Protein 8ODS (pdb70)

Foldseek 3Di:
DEFEAEAAPLCVLVVVVLQVVVCVVPVYGYYYYHFAHVVQVVCQLVVVGQKGKAQQDDAPVVCVVSQKFKAFQFKFFKFKFAFEPPFAAAQQEDELQRVLCLQQCVQFACVPVVRCVRHPPDDGDRDTEAEEEAPDQHRSQQLSLQLSVVVHVVSCVPWNGGSDTDGNDHYHFGHLVGSLVVRNVDHNYIYMHTVLSCVVVSTHTYWYQAPQRETAHGFLFQLVVLVVPDPQVPGDSSNDARASRDDHRHRRSMTTMMMMHRLDDPDPVNNVVVVVSSLCCQPPVQVSCNVSRIHRDDDVSSVVVVVSNVVRD

Sequence (313 aa):
AEISGAGASFIYPLVSKWSADYNAATGNKVNYQSIGSGGGIAQIKAGTVDFGSTDKPLDSAELQQAGLGQFPSAIGGVVPVVNLEGIAPGKLRLTGALLGDIFLGKVTMWNDAAIVAANPGVTLPATKINLVHRSDGSGTTFNFSNYLSKVSPEWKSKVGEGTSVQWPGGVGGKGNEGVASYVQQIKGSSIGYVELAYALQNKMPYTSLQNAAGQWIEPNAESFAAAAASADWANARDFNLVITNAPGEKAWPITATNFMLMHKQPKDAARSKATLDFFKWALENGQAQASELHYVPLPPELVKKQIEAYWGSEF

Structure (mmCIF, N/CA/C/O backbone):
data_8ODS
#
_entry.id   8ODS
#
_cell.length_a   43.37
_cell.length_b   73.137
_cell.length_c   99.165
_cell.angle_alpha   90
_cell.angle_beta   90
_cell.angle_gamma   90
#
_symmetry.space_group_name_H-M   'P 21 21 21'
#
loop_
_entity.id
_entity.type
_entity.pdbx_description
1 polymer 'Phosphate-binding protein PstS'
2 non-polymer 'PHOSPHATE ION'
3 water water
#
loop_
_atom_site.group_PDB
_atom_site.id
_atom_site.type_symbol
_atom_site.label_atom_id
_atom_site.label_alt_id
_atom_site.label_comp_id
_atom_site.label_asym_id
_atom_site.label_entity_id
_atom_site.label_seq_id
_atom_site.pdbx_PDB_ins_code
_atom_site.Cartn_x
_atom_site.Cartn_y
_atom_site.Cartn_z
_atom_site.occupancy
_atom_site.B_iso_or_equiv
_atom_site.auth_seq_id
_atom_site.auth_comp_id
_atom_site.auth_asym_id
_atom_site.auth_atom_id
_atom_site.pdbx_PDB_model_num
ATOM 1 N N . ALA A 1 31 ? 2.606 12.094 -50.161 1 31.08 31 ALA A N 1
ATOM 2 C CA . ALA A 1 31 ? 1.529 12.384 -49.2 1 31.67 31 ALA A CA 1
ATOM 3 C C . ALA A 1 31 ? 2.103 12.499 -47.766 1 31.13 31 ALA A C 1
ATOM 4 O O . ALA A 1 31 ? 2.914 11.651 -47.37 1 31.71 31 ALA A O 1
ATOM 6 N N . GLU A 1 32 ? 1.742 13.575 -47.017 1 29.63 32 GLU A N 1
ATOM 7 C CA . GLU A 1 32 ? 2.375 13.904 -45.723 1 28.7 32 GLU A CA 1
ATOM 8 C C . GLU A 1 32 ? 1.457 14.027 -44.5 1 26.22 32 GLU A C 1
ATOM 9 O O . GLU A 1 32 ? 0.496 14.787 -44.52 1 26.26 32 GLU A O 1
ATOM 15 N N . ILE A 1 33 ? 1.777 13.307 -43.427 1 23.72 33 ILE A N 1
ATOM 16 C CA . ILE A 1 33 ? 1.016 13.382 -42.187 1 22.4 33 ILE A CA 1
ATOM 17 C C . ILE A 1 33 ? 1.864 14.01 -41.091 1 19.87 33 ILE A C 1
ATOM 18 O O . ILE A 1 33 ? 3.093 14.011 -41.167 1 18.86 33 ILE A O 1
ATOM 23 N N . SER A 1 34 ? 1.21 14.589 -40.104 1 19.01 34 SER A N 1
ATOM 24 C CA . SER A 1 34 ? 1.887 15.334 -39.062 1 18.97 34 SER A CA 1
ATOM 25 C C . SER A 1 34 ? 1.433 14.851 -37.713 1 17.51 34 SER A C 1
ATOM 26 O O . SER A 1 34 ? 0.234 14.7 -37.484 1 17.18 34 SER A O 1
ATOM 29 N N . GLY A 1 35 ? 2.383 14.633 -36.817 1 15.61 35 GLY A N 1
ATOM 30 C CA . GLY A 1 35 ? 2.061 14.199 -35.475 1 15.14 35 GLY A CA 1
ATOM 31 C C . GLY A 1 35 ? 2.939 14.847 -34.437 1 13.61 35 GLY A C 1
ATOM 32 O O . GLY A 1 35 ? 4.036 15.294 -34.752 1 12.91 35 GLY A O 1
ATOM 33 N N . ALA A 1 36 ? 2.503 14.835 -33.183 1 12.84 36 ALA A N 1
ATOM 34 C CA . ALA A 1 36 ? 3.295 15.444 -32.106 1 13.05 36 ALA A CA 1
ATOM 35 C C . ALA A 1 36 ? 2.977 14.845 -30.771 1 12.75 36 ALA A C 1
ATOM 36 O O . ALA A 1 36 ? 1.846 14.401 -30.55 1 13.12 36 ALA A O 1
ATOM 38 N N . GLY A 1 37 ? 3.956 14.847 -29.88 1 11.8 37 GLY A N 1
ATOM 39 C CA . GLY A 1 37 ? 3.713 14.395 -28.524 1 12.35 37 GLY A CA 1
ATOM 40 C C . GLY A 1 37 ? 4.871 13.729 -27.84 1 12.65 37 GLY A C 1
ATOM 41 O O . GLY A 1 37 ? 6.016 14.171 -27.945 1 13.12 37 GLY A O 1
ATOM 42 N N . ALA A 1 38 ? 4.552 12.67 -27.101 1 12.04 38 ALA A N 1
ATOM 43 C CA . ALA A 1 38 ? 5.443 11.862 -26.295 1 11.79 38 ALA A CA 1
ATOM 44 C C . ALA A 1 38 ? 6.834 11.685 -26.85 1 12.54 38 ALA A C 1
ATOM 45 O O . ALA A 1 38 ? 6.991 11.187 -27.971 1 12.96 38 ALA A O 1
ATOM 47 N N . SER A 1 39 ? 7.837 12.063 -26.073 1 12.2 39 SER A N 1
ATOM 48 C CA . SER A 1 39 ? 9.22 11.735 -26.443 1 12.21 39 SER A CA 1
ATOM 49 C C . SER A 1 39 ? 9.482 10.229 -26.14 1 13.16 39 SER A C 1
ATOM 50 O O . SER A 1 39 ? 10.385 9.642 -26.739 1 13.92 39 SER A O 1
ATOM 53 N N . PHE A 1 40 ? 8.664 9.572 -25.285 1 11.89 40 PHE A N 1
ATOM 54 C CA . PHE A 1 40 ? 8.829 8.155 -24.932 1 12.23 40 PHE A CA 1
ATOM 55 C C . PHE A 1 40 ? 8.896 7.272 -26.175 1 12.63 40 PHE A C 1
ATOM 56 O O . PHE A 1 40 ? 9.706 6.345 -26.229 1 12.34 40 PHE A O 1
ATOM 64 N N . ILE A 1 41 ? 8.066 7.582 -27.178 1 12.09 41 ILE A N 1
ATOM 65 C CA . ILE A 1 41 ? 7.955 6.803 -28.413 1 12.65 41 ILE A CA 1
ATOM 66 C C . ILE A 1 41 ? 8.742 7.367 -29.59 1 13.86 41 ILE A C 1
ATOM 67 O O . ILE A 1 41 ? 8.745 6.744 -30.654 1 14.54 41 ILE A O 1
ATOM 72 N N . TYR A 1 42 ? 9.323 8.574 -29.457 1 14.27 42 TYR A N 1
ATOM 73 C CA . TYR A 1 42 ? 10.016 9.246 -30.548 1 15.54 42 TYR A CA 1
ATOM 74 C C . TYR A 1 42 ? 11.07 8.386 -31.231 1 14.61 42 TYR A C 1
ATOM 75 O O . TYR A 1 42 ? 11.07 8.339 -32.467 1 13.38 42 TYR A O 1
ATOM 84 N N . PRO A 1 43 ? 11.934 7.631 -30.505 1 14.62 43 PRO A N 1
ATOM 85 C CA . PRO A 1 43 ? 12.897 6.76 -31.203 1 14.4 43 PRO A CA 1
ATOM 86 C C . PRO A 1 43 ? 12.185 5.779 -32.136 1 14.09 43 PRO A C 1
ATOM 87 O O . PRO A 1 43 ? 12.612 5.604 -33.261 1 13.52 43 PRO A O 1
ATOM 91 N N . LEU A 1 44 ? 11.049 5.205 -31.696 1 13.86 44 LEU A N 1
ATOM 92 C CA . LEU A 1 44 ? 10.295 4.284 -32.537 1 13.13 44 LEU A CA 1
ATOM 93 C C . LEU A 1 44 ? 9.588 4.966 -33.68 1 14.12 44 LEU A C 1
ATOM 94 O O . LEU A 1 44 ? 9.74 4.532 -34.816 1 13.33 44 LEU A O 1
ATOM 99 N N . VAL A 1 45 ? 8.87 6.081 -33.411 1 15.27 45 VAL A N 1
ATOM 100 C CA . VAL A 1 45 ? 8.169 6.809 -34.469 1 15.58 45 VAL A CA 1
ATOM 101 C C . VAL A 1 45 ? 9.109 7.268 -35.553 1 16.72 45 VAL A C 1
ATOM 102 O O . VAL A 1 45 ? 8.773 7.167 -36.728 1 17.46 45 VAL A O 1
ATOM 106 N N . SER A 1 46 ? 10.305 7.697 -35.174 1 16.33 46 SER A N 1
ATOM 107 C CA . SER A 1 46 ? 11.322 8.158 -36.108 1 16.46 46 SER A CA 1
ATOM 108 C C . SER A 1 46 ? 11.732 7.011 -37.035 1 16.05 46 SER A C 1
ATOM 109 O O . SER A 1 46 ? 11.724 7.179 -38.253 1 17.22 46 SER A O 1
ATOM 112 N N . LYS A 1 47 ? 12.036 5.84 -36.469 1 14.03 47 LYS A N 1
ATOM 113 C CA . LYS A 1 47 ? 12.435 4.669 -37.248 1 13.84 47 LYS A CA 1
ATOM 114 C C . LYS A 1 47 ? 11.288 4.202 -38.159 1 13.48 47 LYS A C 1
ATOM 115 O O . LYS A 1 47 ? 11.494 4 -39.357 1 13.65 47 LYS A O 1
ATOM 121 N N . TRP A 1 48 ? 10.059 4.095 -37.615 1 12.74 48 TRP A N 1
ATOM 122 C CA . TRP A 1 48 ? 8.893 3.743 -38.445 1 13.14 48 TRP A CA 1
ATOM 123 C C . TRP A 1 48 ? 8.687 4.735 -39.569 1 14.2 48 TRP A C 1
ATOM 124 O O . TRP A 1 48 ? 8.374 4.321 -40.666 1 14.17 48 TRP A O 1
ATOM 135 N N . SER A 1 49 ? 8.872 6.052 -39.317 1 15.1 49 SER A N 1
ATOM 136 C CA . SER A 1 49 ? 8.653 7.051 -40.361 1 16.01 49 SER A CA 1
ATOM 137 C C . SER A 1 49 ? 9.614 6.842 -41.512 1 16.48 49 SER A C 1
ATOM 138 O O . SER A 1 49 ? 9.213 6.949 -42.668 1 16.47 49 SER A O 1
ATOM 141 N N . ALA A 1 50 ? 10.881 6.523 -41.199 1 16.76 50 ALA A N 1
ATOM 142 C CA . ALA A 1 50 ? 11.878 6.287 -42.235 1 16.77 50 ALA A CA 1
ATOM 143 C C . ALA A 1 50 ? 11.564 4.994 -42.987 1 16.47 50 ALA A C 1
ATOM 144 O O . ALA A 1 50 ? 11.573 4.994 -44.218 1 16.36 50 ALA A O 1
ATOM 146 N N . ASP A 1 51 ? 11.23 3.919 -42.271 1 16.04 51 ASP A N 1
ATOM 147 C CA . ASP A 1 51 ? 10.931 2.644 -42.931 1 16.12 51 ASP A CA 1
ATOM 148 C C . ASP A 1 51 ? 9.601 2.662 -43.707 1 16.22 51 ASP A C 1
ATOM 149 O O . ASP A 1 51 ? 9.503 2.089 -44.804 1 16.57 51 ASP A O 1
ATOM 154 N N . TYR A 1 52 ? 8.616 3.39 -43.199 1 15.35 52 TYR A N 1
ATOM 155 C CA . TYR A 1 52 ? 7.305 3.53 -43.863 1 14.94 52 TYR A CA 1
ATOM 156 C C . TYR A 1 52 ? 7.484 4.325 -45.171 1 15.66 52 TYR A C 1
ATOM 157 O O . TYR A 1 52 ? 6.936 3.947 -46.217 1 15.14 52 TYR A O 1
ATOM 166 N N . ASN A 1 53 ? 8.328 5.367 -45.139 1 16.53 53 ASN A N 1
ATOM 167 C CA . ASN A 1 53 ? 8.636 6.138 -46.323 1 18.3 53 ASN A CA 1
ATOM 168 C C . ASN A 1 53 ? 9.327 5.25 -47.365 1 19.21 53 ASN A C 1
ATOM 169 O O . ASN A 1 53 ? 8.959 5.304 -48.533 1 20.14 53 ASN A O 1
ATOM 174 N N . ALA A 1 54 ? 10.291 4.419 -46.956 1 19.19 54 ALA A N 1
ATOM 175 C CA . ALA A 1 54 ? 10.959 3.516 -47.901 1 19.76 54 ALA A CA 1
ATOM 176 C C . ALA A 1 54 ? 9.963 2.55 -48.555 1 20.01 54 ALA A C 1
ATOM 177 O O . ALA A 1 54 ? 10.044 2.271 -49.766 1 20.32 54 ALA A O 1
ATOM 179 N N . ALA A 1 55 ? 9.013 2.055 -47.767 1 18.99 55 ALA A N 1
ATOM 180 C CA . ALA A 1 55 ? 8.079 1.071 -48.262 1 19.24 55 ALA A CA 1
ATOM 181 C C . ALA A 1 55 ? 6.899 1.624 -49.058 1 18.73 55 ALA A C 1
ATOM 182 O O . ALA A 1 55 ? 6.325 0.897 -49.862 1 19.2 55 ALA A O 1
ATOM 184 N N . THR A 1 56 ? 6.482 2.87 -48.793 1 17.1 56 THR A N 1
ATOM 185 C CA . THR A 1 56 ? 5.264 3.393 -49.393 1 16.26 56 THR A CA 1
ATOM 186 C C . THR A 1 56 ? 5.428 4.719 -50.149 1 15.41 56 THR A C 1
ATOM 187 O O . THR A 1 56 ? 4.556 5.08 -50.932 1 15.82 56 THR A O 1
ATOM 191 N N . GLY A 1 57 ? 6.489 5.449 -49.85 1 14.83 57 GLY A N 1
ATOM 192 C CA . GLY A 1 57 ? 6.719 6.777 -50.39 1 15.91 57 GLY A CA 1
ATOM 193 C C . GLY A 1 57 ? 6.014 7.881 -49.619 1 17.5 57 GLY A C 1
ATOM 194 O O . GLY A 1 57 ? 6.079 9.045 -50.024 1 17.77 57 GLY A O 1
ATOM 195 N N . ASN A 1 58 ? 5.312 7.544 -48.513 1 17.59 58 ASN A N 1
ATOM 196 C CA . ASN A 1 58 ? 4.588 8.516 -47.706 1 18.81 58 ASN A CA 1
ATOM 197 C C . ASN A 1 58 ? 5.468 9.098 -46.613 1 21.93 58 ASN A C 1
ATOM 198 O O . ASN A 1 58 ? 6.359 8.417 -46.119 1 23.88 58 ASN A O 1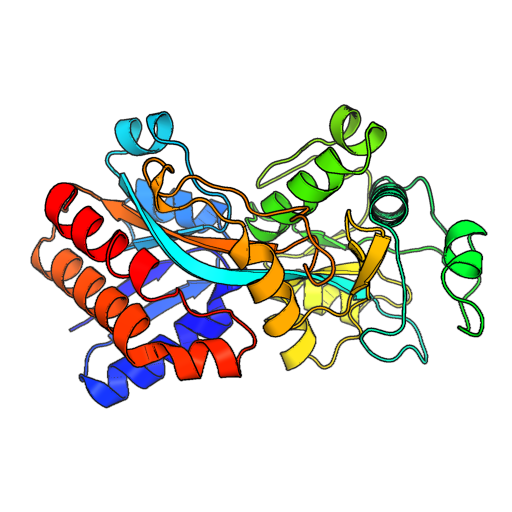
ATOM 203 N N . LYS A 1 59 ? 5.22 10.346 -46.225 1 21.51 59 LYS A N 1
ATOM 204 C CA . LYS A 1 59 ? 6.053 11.01 -45.242 1 21.69 59 LYS A CA 1
ATOM 205 C C . LYS A 1 59 ? 5.331 11.275 -43.937 1 20.68 59 LYS A C 1
ATOM 206 O O . LYS A 1 59 ? 4.251 11.864 -43.936 1 21.04 59 LYS A O 1
ATOM 212 N N . VAL A 1 60 ? 5.915 10.834 -42.829 1 19.08 60 VAL A N 1
ATOM 213 C CA . VAL A 1 60 ? 5.362 11.079 -41.508 1 18.99 60 VAL A CA 1
ATOM 214 C C . VAL A 1 60 ? 6.27 12.017 -40.773 1 17.48 60 VAL A C 1
ATOM 215 O O . VAL A 1 60 ? 7.465 11.753 -40.65 1 17.1 60 VAL A O 1
ATOM 219 N N . ASN A 1 61 ? 5.719 13.133 -40.311 1 16.88 61 ASN A N 1
ATOM 220 C CA . ASN A 1 61 ? 6.465 14.116 -39.552 1 17.37 61 ASN A CA 1
ATOM 221 C C . ASN A 1 61 ? 6.036 14.021 -38.107 1 16.44 61 ASN A C 1
ATOM 222 O O . ASN A 1 61 ? 4.845 13.927 -37.834 1 16.23 61 ASN A O 1
ATOM 227 N N . TYR A 1 62 ? 6.993 13.979 -37.191 1 15.15 62 TYR A N 1
ATOM 228 C CA . TYR A 1 62 ? 6.679 13.842 -35.779 1 15.06 62 TYR A CA 1
ATOM 229 C C . TYR A 1 62 ? 7.507 14.772 -34.909 1 16.79 62 TYR A C 1
ATOM 230 O O . TYR A 1 62 ? 8.749 14.801 -35.008 1 17.07 62 TYR A O 1
ATOM 239 N N . GLN A 1 63 ? 6.826 15.551 -34.07 1 16.84 63 GLN A N 1
ATOM 240 C CA . GLN A 1 63 ? 7.504 16.464 -33.167 1 17.48 63 GLN A CA 1
ATOM 241 C C . GLN A 1 63 ? 7.532 15.881 -31.779 1 16.2 63 GLN A C 1
ATOM 242 O O . GLN A 1 63 ? 6.478 15.609 -31.216 1 14.97 63 GLN A O 1
ATOM 248 N N . SER A 1 64 ? 8.724 15.761 -31.197 1 15.87 64 SER A N 1
ATOM 249 C CA . SER A 1 64 ? 8.899 15.246 -29.849 1 16.97 64 SER A CA 1
ATOM 250 C C . SER A 1 64 ? 8.752 16.404 -28.851 1 18.12 64 SER A C 1
ATOM 251 O O . SER A 1 64 ? 9.697 17.19 -28.649 1 18.7 64 SER A O 1
ATOM 254 N N . ILE A 1 65 ? 7.55 16.574 -28.284 1 17.05 65 ILE A N 1
ATOM 255 C CA . ILE A 1 65 ? 7.3 17.702 -27.377 1 16.59 65 ILE A CA 1
ATOM 256 C C . ILE A 1 65 ? 6.719 17.311 -26.02 1 15.86 65 ILE A C 1
ATOM 257 O O . ILE A 1 65 ? 6.33 18.205 -25.275 1 17.04 65 ILE A O 1
ATOM 262 N N . GLY A 1 66 ? 6.634 16.018 -25.721 1 14.04 66 GLY A N 1
ATOM 263 C CA . GLY A 1 66 ? 6.055 15.528 -24.481 1 13.42 66 GLY A CA 1
ATOM 264 C C . GLY A 1 66 ? 4.572 15.245 -24.62 1 12.64 66 GLY A C 1
ATOM 265 O O . GLY A 1 66 ? 3.921 15.797 -25.502 1 13.22 66 GLY A O 1
ATOM 266 N N . SER A 1 67 ? 4.032 14.385 -23.763 1 11.17 67 SER A N 1
ATOM 267 C CA . SER A 1 67 ? 2.627 14.024 -23.812 1 11.5 67 SER A CA 1
ATOM 268 C C . SER A 1 67 ? 1.687 15.169 -23.623 1 13.22 67 SER A C 1
ATOM 269 O O . SER A 1 67 ? 0.686 15.247 -24.335 1 14.04 67 SER A O 1
ATOM 272 N N . GLY A 1 68 ? 1.999 16.071 -22.694 1 13.55 68 GLY A N 1
ATOM 273 C CA . GLY A 1 68 ? 1.199 17.268 -22.45 1 14.77 68 GLY A CA 1
ATOM 274 C C . GLY A 1 68 ? 1.064 18.098 -23.719 1 15.5 68 GLY A C 1
ATOM 275 O O . GLY A 1 68 ? -0.044 18.491 -24.101 1 15.13 68 GLY A O 1
ATOM 276 N N . GLY A 1 69 ? 2.185 18.243 -24.414 1 14.86 69 GLY A N 1
ATOM 277 C CA . GLY A 1 69 ? 2.247 18.949 -25.68 1 15.42 69 GLY A CA 1
ATOM 278 C C . GLY A 1 69 ? 1.441 18.228 -26.744 1 15.91 69 GLY A C 1
ATOM 279 O O . GLY A 1 69 ? 0.705 18.866 -27.496 1 16.75 69 GLY A O 1
ATOM 280 N N . GLY A 1 70 ? 1.543 16.903 -26.771 1 15.25 70 GLY A N 1
ATOM 281 C CA . GLY A 1 70 ? 0.811 16.05 -27.699 1 15.79 70 GLY A CA 1
ATOM 282 C C . GLY A 1 70 ? -0.687 16.162 -27.564 1 16.5 70 GLY A C 1
ATOM 283 O O . GLY A 1 70 ? -1.397 16.264 -28.569 1 17.52 70 GLY A O 1
ATOM 284 N N . ILE A 1 71 ? -1.179 16.148 -26.329 1 15.8 71 ILE A N 1
ATOM 285 C CA . ILE A 1 71 ? -2.599 16.294 -26.038 1 16.57 71 ILE A CA 1
ATOM 286 C C . ILE A 1 71 ? -3.051 17.698 -26.449 1 16.6 71 ILE A C 1
ATOM 287 O O . ILE A 1 71 ? -4.103 17.849 -27.066 1 17.42 71 ILE A O 1
ATOM 292 N N . ALA A 1 72 ? -2.247 18.711 -26.154 1 16.18 72 ALA A N 1
ATOM 293 C CA . ALA A 1 72 ? -2.611 20.082 -26.475 1 16.15 72 ALA A CA 1
ATOM 294 C C . ALA A 1 72 ? -2.693 20.308 -27.983 1 15.61 72 ALA A C 1
ATOM 295 O O . ALA A 1 72 ? -3.689 20.845 -28.45 1 15.7 72 ALA A O 1
ATOM 297 N N . GLN A 1 73 ? -1.695 19.864 -28.744 1 14.45 73 GLN A N 1
ATOM 298 C CA . GLN A 1 73 ? -1.684 20.054 -30.189 1 14.44 73 GLN A CA 1
ATOM 299 C C . GLN A 1 73 ? -2.816 19.316 -30.918 1 14.66 73 GLN A C 1
ATOM 300 O O . GLN A 1 73 ? -3.381 19.871 -31.864 1 14.05 73 GLN A O 1
ATOM 306 N N . ILE A 1 74 ? -3.151 18.085 -30.492 1 14.45 74 ILE A N 1
ATOM 307 C CA . ILE A 1 74 ? -4.248 17.35 -31.132 1 14.19 74 ILE A CA 1
ATOM 308 C C . ILE A 1 74 ? -5.587 17.995 -30.771 1 14.92 74 ILE A C 1
ATOM 309 O O . ILE A 1 74 ? -6.429 18.138 -31.644 1 14.68 74 ILE A O 1
ATOM 314 N N . LYS A 1 75 ? -5.741 18.485 -29.518 1 15.13 75 LYS A N 1
ATOM 315 C CA . LYS A 1 75 ? -6.963 19.178 -29.142 1 16.36 75 LYS A CA 1
ATOM 316 C C . LYS A 1 75 ? -7.06 20.525 -29.881 1 17.02 75 LYS A C 1
ATOM 317 O O . LYS A 1 75 ? -8.165 20.956 -30.155 1 16.63 75 LYS A O 1
ATOM 323 N N . ALA A 1 76 ? -5.918 21.162 -30.26 1 16.74 76 ALA A N 1
ATOM 324 C CA . ALA A 1 76 ? -5.927 22.429 -31.024 1 17.32 76 ALA A CA 1
ATOM 325 C C . ALA A 1 76 ? -6.132 22.243 -32.53 1 17.29 76 ALA A C 1
ATOM 326 O O . ALA A 1 76 ? -6.361 23.228 -33.249 1 16.87 76 ALA A O 1
ATOM 328 N N . GLY A 1 77 ? -5.973 21.011 -33.006 1 17.46 77 GLY A N 1
ATOM 329 C CA . GLY A 1 77 ? -6.111 20.665 -34.412 1 17.52 77 GLY A CA 1
ATOM 330 C C . GLY A 1 77 ? -4.933 21.082 -35.249 1 18.62 77 GLY A C 1
ATOM 331 O O . GLY A 1 77 ? -5.082 21.301 -36.45 1 18.84 77 GLY A O 1
ATOM 332 N N . THR A 1 78 ? -3.752 21.214 -34.638 1 18.94 78 THR A N 1
ATOM 333 C CA . THR A 1 78 ? -2.55 21.59 -35.386 1 19 78 THR A CA 1
ATOM 334 C C . THR A 1 78 ? -1.829 20.364 -35.975 1 19.53 78 THR A C 1
ATOM 335 O O . THR A 1 78 ? -0.938 20.522 -36.797 1 21.14 78 THR A O 1
ATOM 339 N N . VAL A 1 79 ? -2.152 19.156 -35.515 1 17.79 79 VAL A N 1
ATOM 340 C CA . VAL A 1 79 ? -1.535 17.938 -35.995 1 16.67 79 VAL A CA 1
ATOM 341 C C . VAL A 1 79 ? -2.626 16.946 -36.379 1 17.06 79 VAL A C 1
ATOM 342 O O . VAL A 1 79 ? -3.774 17.099 -35.954 1 16.14 79 VAL A O 1
ATOM 346 N N . ASP A 1 80 ? -2.267 15.915 -37.186 1 16.79 80 ASP A N 1
ATOM 347 C CA . ASP A 1 80 ? -3.164 14.829 -37.574 1 16.48 80 ASP A CA 1
ATOM 348 C C . ASP A 1 80 ? -3.316 13.775 -36.445 1 15.22 80 ASP A C 1
ATOM 349 O O . ASP A 1 80 ? -4.361 13.089 -36.356 1 14.38 80 ASP A O 1
ATOM 354 N N . PHE A 1 81 ? -2.269 13.646 -35.596 1 13.25 81 PHE A N 1
ATOM 355 C CA . PHE A 1 81 ? -2.289 12.766 -34.452 1 12.92 81 PHE A CA 1
ATOM 356 C C . PHE A 1 81 ? -1.497 13.315 -33.3 1 13.79 81 PHE A C 1
ATOM 357 O O . PHE A 1 81 ? -0.432 13.893 -33.479 1 13.95 81 PHE A O 1
ATOM 365 N N . GLY A 1 82 ? -1.985 13.057 -32.106 1 13.46 82 GLY A N 1
ATOM 366 C CA . GLY A 1 82 ? -1.268 13.386 -30.891 1 14.19 82 GLY A CA 1
ATOM 367 C C . GLY A 1 82 ? -0.748 12.099 -30.276 1 15.3 82 GLY A C 1
ATOM 368 O O . GLY A 1 82 ? -1.288 11.025 -30.535 1 16.25 82 GLY A O 1
ATOM 369 N N . SER A 1 83 ? 0.306 12.187 -29.479 1 14.2 83 SER A N 1
ATOM 370 C CA . SER A 1 83 ? 0.868 11.011 -28.845 1 13.34 83 SER A CA 1
ATOM 371 C C . SER A 1 83 ? 1.097 11.254 -27.348 1 12.01 83 SER A C 1
ATOM 372 O O . SER A 1 83 ? 1.669 12.263 -26.967 1 12.14 83 SER A O 1
ATOM 375 N N . THR A 1 84 ? 0.653 10.328 -26.508 1 11.17 84 THR A N 1
ATOM 376 C CA . THR A 1 84 ? 0.783 10.454 -25.067 1 11.41 84 THR A CA 1
ATOM 377 C C . THR A 1 84 ? 1.019 9.103 -24.428 1 13.08 84 THR A C 1
ATOM 378 O O . THR A 1 84 ? 0.451 8.11 -24.875 1 14.27 84 THR A O 1
ATOM 382 N N . ASP A 1 85 ? 1.8 9.063 -23.346 1 13.16 85 ASP A N 1
ATOM 383 C CA . ASP A 1 85 ? 1.981 7.812 -22.602 1 14.57 85 ASP A CA 1
ATOM 384 C C . ASP A 1 85 ? 0.998 7.703 -21.437 1 15.25 85 ASP A C 1
ATOM 385 O O . ASP A 1 85 ? 0.996 6.678 -20.788 1 15.9 85 ASP A O 1
ATOM 390 N N . LYS A 1 86 ? 0.202 8.756 -21.149 1 15.47 86 LYS A N 1
ATOM 391 C CA . LYS A 1 86 ? -0.85 8.745 -20.151 1 15.55 86 LYS A CA 1
ATOM 392 C C . LYS A 1 86 ? -2.125 8.589 -20.938 1 15.42 86 LYS A C 1
ATOM 393 O O . LYS A 1 86 ? -2.531 9.513 -21.649 1 15.85 86 LYS A O 1
ATOM 399 N N . PRO A 1 87 ? -2.753 7.408 -20.891 1 14.52 87 PRO A N 1
ATOM 400 C CA . PRO A 1 87 ? -4.022 7.253 -21.611 1 14.47 87 PRO A CA 1
ATOM 401 C C . PRO A 1 87 ? -5.082 8.17 -21.009 1 15.22 87 PRO A C 1
ATOM 402 O O . PRO A 1 87 ? -5.065 8.464 -19.802 1 15.44 87 PRO A O 1
ATOM 406 N N . LEU A 1 88 ? -5.926 8.705 -21.868 1 14.21 88 LEU A N 1
ATOM 407 C CA . LEU A 1 88 ? -7.038 9.523 -21.43 1 14.35 88 LEU A CA 1
ATOM 408 C C . LEU A 1 88 ? -8.195 8.568 -21.186 1 14.43 88 LEU A C 1
ATOM 409 O O . LEU A 1 88 ? -8.282 7.497 -21.821 1 14.36 88 LEU A O 1
ATOM 414 N N . ASP A 1 89 ? -9.102 8.948 -20.271 1 14.2 89 ASP A N 1
ATOM 415 C CA . ASP A 1 89 ? -10.235 8.091 -19.994 1 15.28 89 ASP A CA 1
ATOM 416 C C . ASP A 1 89 ? -11.336 8.364 -21.021 1 15.9 89 ASP A C 1
ATOM 417 O O . ASP A 1 89 ? -11.256 9.342 -21.761 1 16.53 89 ASP A O 1
ATOM 422 N N . SER A 1 90 ? -12.338 7.492 -21.099 1 15.8 90 SER A N 1
ATOM 423 C CA . SER A 1 90 ? -13.433 7.632 -22.048 1 16.31 90 SER A CA 1
ATOM 424 C C . SER A 1 90 ? -14.144 8.972 -21.918 1 16.32 90 SER A C 1
ATOM 425 O O . SER A 1 90 ? -14.373 9.612 -22.935 1 16.63 90 SER A O 1
ATOM 428 N N . ALA A 1 91 ? -14.405 9.451 -20.679 1 14.97 91 ALA A N 1
ATOM 429 C CA . ALA A 1 91 ? -15.08 10.74 -20.477 1 15.31 91 ALA A CA 1
ATOM 430 C C . ALA A 1 91 ? -14.313 11.885 -21.151 1 15.26 91 ALA A C 1
ATOM 431 O O . ALA A 1 91 ? -14.912 12.641 -21.93 1 15.51 91 ALA A O 1
ATOM 433 N N . GLU A 1 92 ? -12.986 11.943 -20.969 1 14.53 92 GLU A N 1
ATOM 434 C CA . GLU A 1 92 ? -12.161 12.97 -21.621 1 14.78 92 GLU A CA 1
ATOM 435 C C . GLU A 1 92 ? -12.132 12.828 -23.149 1 14.78 92 GLU A C 1
ATOM 436 O O . GLU A 1 92 ? -12.201 13.829 -23.851 1 15.92 92 GLU A O 1
ATOM 442 N N . LEU A 1 93 ? -12.053 11.59 -23.676 1 13.68 93 LEU A N 1
ATOM 443 C CA . LEU A 1 93 ? -12.024 11.383 -25.113 1 13.44 93 LEU A CA 1
ATOM 444 C C . LEU A 1 93 ? -13.353 11.786 -25.732 1 14.42 93 LEU A C 1
ATOM 445 O O . LEU A 1 93 ? -13.36 12.424 -26.786 1 14.23 93 LEU A O 1
ATOM 450 N N . GLN A 1 94 ? -14.478 11.463 -25.075 1 13.63 94 GLN A N 1
ATOM 451 C CA . GLN A 1 94 ? -15.792 11.88 -25.603 1 13.97 94 GLN A CA 1
ATOM 452 C C . GLN A 1 94 ? -15.907 13.393 -25.609 1 14.3 94 GLN A C 1
ATOM 453 O O . GLN A 1 94 ? -16.337 13.967 -26.61 1 15.18 94 GLN A O 1
ATOM 459 N N . GLN A 1 95 ? -15.461 14.051 -24.539 1 13.98 95 GLN A N 1
ATOM 460 C CA . GLN A 1 95 ? -15.543 15.505 -24.462 1 14.73 95 GLN A CA 1
ATOM 461 C C . GLN A 1 95 ? -14.708 16.191 -25.555 1 14.68 95 GLN A C 1
ATOM 462 O O . GLN A 1 95 ? -15.101 17.225 -26.064 1 14.87 95 GLN A O 1
ATOM 468 N N . ALA A 1 96 ? -13.557 15.611 -25.904 1 14.01 96 ALA A N 1
ATOM 469 C CA . ALA A 1 96 ? -12.666 16.166 -26.908 1 13.7 96 ALA A CA 1
ATOM 470 C C . ALA A 1 96 ? -12.934 15.673 -28.336 1 14.13 96 ALA A C 1
ATOM 471 O O . ALA A 1 96 ? -12.268 16.133 -29.27 1 13.73 96 ALA A O 1
ATOM 473 N N . GLY A 1 97 ? -13.819 14.685 -28.492 1 14.36 97 GLY A N 1
ATOM 474 C CA . GLY A 1 97 ? -14.098 14.083 -29.793 1 13.83 97 GLY A CA 1
ATOM 475 C C . GLY A 1 97 ? -12.915 13.313 -30.329 1 14 97 GLY A C 1
ATOM 476 O O . GLY A 1 97 ? -12.703 13.264 -31.537 1 14.75 97 GLY A O 1
ATOM 477 N N . LEU A 1 98 ? -12.167 12.651 -29.433 1 13.29 98 LEU A N 1
ATOM 478 C CA . LEU A 1 98 ? -10.992 11.908 -29.815 1 12.21 98 LEU A CA 1
ATOM 479 C C . LEU A 1 98 ? -11.188 10.434 -29.623 1 13.38 98 LEU A C 1
ATOM 480 O O . LEU A 1 98 ? -12.002 9.99 -28.809 1 14.49 98 LEU A O 1
ATOM 485 N N . GLY A 1 99 ? -10.43 9.697 -30.411 1 12.8 99 GLY A N 1
ATOM 486 C CA . GLY A 1 99 ? -10.242 8.264 -30.35 1 13.45 99 GLY A CA 1
ATOM 487 C C . GLY A 1 99 ? -8.818 8.043 -29.865 1 13.41 99 GLY A C 1
ATOM 488 O O . GLY A 1 99 ? -7.934 8.872 -30.091 1 13.42 99 GLY A O 1
ATOM 489 N N . GLN A 1 100 ? -8.589 6.938 -29.189 1 12.66 100 GLN A N 1
ATOM 490 C CA . GLN A 1 100 ? -7.292 6.635 -28.61 1 12.61 100 GLN A CA 1
ATOM 491 C C . GLN A 1 100 ? -6.964 5.187 -28.851 1 12.9 100 GLN A C 1
ATOM 492 O O . GLN A 1 100 ? -7.846 4.356 -28.707 1 13.01 100 GLN A O 1
ATOM 498 N N . PHE A 1 101 ? -5.688 4.874 -29.14 1 11.85 101 PHE A N 1
ATOM 499 C CA . PHE A 1 101 ? -5.272 3.492 -29.366 1 12.48 101 PHE A CA 1
ATOM 500 C C . PHE A 1 101 ? -3.789 3.384 -29.077 1 12.6 101 PHE A C 1
ATOM 501 O O . PHE A 1 101 ? -3.05 4.338 -29.297 1 12.88 101 PHE A O 1
ATOM 509 N N . PRO A 1 102 ? -3.337 2.23 -28.605 1 12.83 102 PRO A N 1
ATOM 510 C CA . PRO A 1 102 ? -1.899 2.068 -28.322 1 12.72 102 PRO A CA 1
ATOM 511 C C . PRO A 1 102 ? -1.089 1.987 -29.602 1 13.07 102 PRO A C 1
ATOM 512 O O . PRO A 1 102 ? -1.631 1.627 -30.673 1 12.84 102 PRO A O 1
ATOM 516 N N . SER A 1 103 ? 0.227 2.247 -29.475 1 12.32 103 SER A N 1
ATOM 517 C CA . SER A 1 103 ? 1.126 2.192 -30.619 1 12.04 103 SER A CA 1
ATOM 518 C C . SER A 1 103 ? 2.221 1.151 -30.342 1 11.89 103 SER A C 1
ATOM 519 O O . SER A 1 103 ? 2.617 0.39 -31.237 1 10.17 103 SER A O 1
ATOM 522 N N . ALA A 1 104 ? 2.752 1.148 -29.104 1 11.18 104 ALA A N 1
ATOM 523 C CA . ALA A 1 104 ? 3.823 0.221 -28.747 1 12.11 104 ALA A CA 1
ATOM 524 C C . ALA A 1 104 ? 4.019 0.26 -27.23 1 11.34 104 ALA A C 1
ATOM 525 O O . ALA A 1 104 ? 3.528 1.182 -26.571 1 11.15 104 ALA A O 1
ATOM 527 N N . ILE A 1 105 ? 4.67 -0.762 -26.671 1 10.47 105 ILE A N 1
ATOM 528 C CA . ILE A 1 105 ? 4.915 -0.8 -25.231 1 10.77 105 ILE A CA 1
ATOM 529 C C . ILE A 1 105 ? 6.421 -0.609 -24.969 1 11.59 105 ILE A C 1
ATOM 530 O O . ILE A 1 105 ? 7.243 -1.098 -25.721 1 10.59 105 ILE A O 1
ATOM 535 N N . GLY A 1 106 ? 6.749 0.201 -23.983 1 11.54 106 GLY A N 1
ATOM 536 C CA . GLY A 1 106 ? 8.13 0.438 -23.597 1 11.86 106 GLY A CA 1
ATOM 537 C C . GLY A 1 106 ? 8.206 0.43 -22.087 1 12.84 106 GLY A C 1
ATOM 538 O O . GLY A 1 106 ? 7.302 -0.071 -21.408 1 13.8 106 GLY A O 1
ATOM 539 N N . GLY A 1 107 ? 9.268 0.982 -21.553 1 13.26 107 GLY A N 1
ATOM 540 C CA . GLY A 1 107 ? 9.454 1.014 -20.11 1 13.34 107 GLY A CA 1
ATOM 541 C C . GLY A 1 107 ? 10.211 2.225 -19.654 1 13.74 107 GLY A C 1
ATOM 542 O O . GLY A 1 107 ? 11.048 2.757 -20.385 1 13.51 107 GLY A O 1
ATOM 543 N N . VAL A 1 108 ? 9.891 2.69 -18.452 1 13.18 108 VAL A N 1
ATOM 544 C CA . VAL A 1 108 ? 10.601 3.818 -17.863 1 12.32 108 VAL A CA 1
ATOM 545 C C . VAL A 1 108 ? 11.649 3.184 -16.962 1 13.27 108 VAL A C 1
ATOM 546 O O . VAL A 1 108 ? 11.361 2.213 -16.244 1 12.92 108 VAL A O 1
ATOM 550 N N . VAL A 1 109 ? 12.856 3.734 -16.98 1 13.16 109 VAL A N 1
ATOM 551 C CA . VAL A 1 109 ? 13.95 3.198 -16.206 1 13.04 109 VAL A CA 1
ATOM 552 C C . VAL A 1 109 ? 14.637 4.297 -15.421 1 13.49 109 VAL A C 1
ATOM 553 O O . VAL A 1 109 ? 14.886 5.386 -15.953 1 13.79 109 VAL A O 1
ATOM 557 N N . PRO A 1 110 ? 14.971 4.026 -14.16 1 12.88 110 PRO A N 1
ATOM 558 C CA . PRO A 1 110 ? 15.799 4.978 -13.423 1 12.97 110 PRO A CA 1
ATOM 559 C C . PRO A 1 110 ? 17.215 4.941 -14.044 1 13.2 110 PRO A C 1
ATOM 560 O O . PRO A 1 110 ? 17.701 3.863 -14.34 1 13.83 110 PRO A O 1
ATOM 564 N N . VAL A 1 111 ? 17.812 6.087 -14.329 1 12.47 111 VAL A N 1
ATOM 565 C CA . VAL A 1 111 ? 19.176 6.147 -14.839 1 13.85 111 VAL A CA 1
ATOM 566 C C . VAL A 1 111 ? 20.006 6.936 -13.867 1 14.48 111 VAL A C 1
ATOM 567 O O . VAL A 1 111 ? 19.501 7.87 -13.239 1 14.39 111 VAL A O 1
ATOM 571 N N . VAL A 1 112 ? 21.301 6.604 -13.788 1 14.68 112 VAL A N 1
ATOM 572 C CA . VAL A 1 112 ? 22.188 7.265 -12.847 1 15.04 112 VAL A CA 1
ATOM 573 C C . VAL A 1 112 ? 23.485 7.724 -13.491 1 15.14 112 VAL A C 1
ATOM 574 O O . VAL A 1 112 ? 23.843 7.269 -14.589 1 15.88 112 VAL A O 1
ATOM 578 N N . ASN A 1 113 ? 24.176 8.655 -12.822 1 14.28 113 ASN A N 1
ATOM 579 C CA . ASN A 1 113 ? 25.494 9.085 -13.226 1 15.21 113 ASN A CA 1
ATOM 580 C C . ASN A 1 113 ? 26.356 8.783 -12.014 1 16.93 113 ASN A C 1
ATOM 581 O O . ASN A 1 113 ? 26.516 9.639 -11.154 1 16.47 113 ASN A O 1
ATOM 586 N N . LEU A 1 114 ? 26.869 7.56 -11.934 1 18.19 114 LEU A N 1
ATOM 587 C CA . LEU A 1 114 ? 27.749 7.086 -10.865 1 20.22 114 LEU A CA 1
ATOM 588 C C . LEU A 1 114 ? 28.986 6.457 -11.507 1 22.48 114 LEU A C 1
ATOM 589 O O . LEU A 1 114 ? 28.878 5.804 -12.538 1 22.97 114 LEU A O 1
ATOM 594 N N . GLU A 1 115 ? 30.149 6.628 -10.885 1 23.52 115 GLU A N 1
ATOM 595 C CA . GLU A 1 115 ? 31.396 6.078 -11.414 1 25.32 115 GLU A CA 1
ATOM 596 C C . GLU A 1 115 ? 31.518 4.557 -11.224 1 25.47 115 GLU A C 1
ATOM 597 O O . GLU A 1 115 ? 31.3 4.056 -10.119 1 25.28 115 GLU A O 1
ATOM 603 N N . GLY A 1 116 ? 31.845 3.849 -12.296 1 25.43 116 GLY A N 1
ATOM 604 C CA . GLY A 1 116 ? 32.094 2.412 -12.24 1 26.21 116 GLY A CA 1
ATOM 605 C C . GLY A 1 116 ? 30.88 1.52 -12.116 1 27.09 116 GLY A C 1
ATOM 606 O O . GLY A 1 116 ? 31.012 0.356 -11.724 1 28.85 116 GLY A O 1
ATOM 607 N N . ILE A 1 117 ? 29.698 2.043 -12.438 1 25.7 117 ILE A N 1
ATOM 608 C CA . ILE A 1 117 ? 28.486 1.254 -12.362 1 24.94 117 ILE A CA 1
ATOM 609 C C . ILE A 1 117 ? 28.077 0.886 -13.791 1 22.82 117 ILE A C 1
ATOM 610 O O . ILE A 1 117 ? 28.051 1.741 -14.68 1 22.63 117 ILE A O 1
ATOM 615 N N . ALA A 1 118 ? 27.944 -0.405 -14.055 1 20.98 118 ALA A N 1
ATOM 616 C CA . ALA A 1 118 ? 27.527 -0.88 -15.372 1 19.91 118 ALA A CA 1
ATOM 617 C C . ALA A 1 118 ? 25.978 -0.707 -15.447 1 18.41 118 ALA A C 1
ATOM 618 O O . ALA A 1 118 ? 25.326 -0.642 -14.409 1 17.29 118 ALA A O 1
ATOM 620 N N . PRO A 1 119 ? 25.383 -0.61 -16.646 1 17.97 119 PRO A N 1
ATOM 621 C CA . PRO A 1 119 ? 23.916 -0.522 -16.73 1 18.11 119 PRO A CA 1
ATOM 622 C C . PRO A 1 119 ? 23.291 -1.818 -16.21 1 17.92 119 PRO A C 1
ATOM 623 O O . PRO A 1 119 ? 23.773 -2.907 -16.532 1 17.85 119 PRO A O 1
ATOM 627 N N . GLY A 1 120 ? 22.28 -1.679 -15.369 1 17.1 120 GLY A N 1
ATOM 628 C CA . GLY A 1 120 ? 21.548 -2.786 -14.79 1 16.31 120 GLY A CA 1
ATOM 629 C C . GLY A 1 120 ? 22.092 -3.243 -13.457 1 16.26 120 GLY A C 1
ATOM 630 O O . GLY A 1 120 ? 21.422 -4.007 -12.755 1 16.11 120 GLY A O 1
ATOM 631 N N . LYS A 1 121 ? 23.318 -2.827 -13.113 1 14.78 121 LYS A N 1
ATOM 632 C CA . LYS A 1 121 ? 23.949 -3.309 -11.894 1 14.95 121 LYS A CA 1
ATOM 633 C C . LYS A 1 121 ? 23.294 -2.743 -10.64 1 15.23 121 LYS A C 1
ATOM 634 O O . LYS A 1 121 ? 22.968 -3.507 -9.716 1 16.28 121 LYS A O 1
ATOM 640 N N . LEU A 1 122 ? 23.108 -1.428 -10.59 1 14.75 122 LEU A N 1
ATOM 641 C CA . LEU A 1 122 ? 22.527 -0.787 -9.413 1 15.32 122 LEU A CA 1
ATOM 642 C C . LEU A 1 122 ? 21.116 -1.264 -9.19 1 15.57 122 LEU A C 1
ATOM 643 O O . LEU A 1 122 ? 20.365 -1.409 -10.141 1 15.98 122 LEU A O 1
ATOM 648 N N . ARG A 1 123 ? 20.798 -1.608 -7.968 1 14.87 123 ARG A N 1
ATOM 649 C CA . ARG A 1 123 ? 19.502 -2.14 -7.579 1 15.32 123 ARG A CA 1
ATOM 650 C C . ARG A 1 123 ? 18.759 -1.216 -6.657 1 15.78 123 ARG A C 1
ATOM 651 O O . ARG A 1 123 ? 19.316 -0.745 -5.656 1 16.3 123 ARG A O 1
ATOM 659 N N . LEU A 1 124 ? 17.492 -0.999 -6.955 1 15.05 124 LEU A N 1
ATOM 660 C CA . LEU A 1 124 ? 16.634 -0.212 -6.096 1 15.07 124 LEU A CA 1
ATOM 661 C C . LEU A 1 124 ? 15.274 -0.914 -5.965 1 14.3 124 LEU A C 1
ATOM 662 O O . LEU A 1 124 ? 14.776 -1.446 -6.941 1 13.95 124 LEU A O 1
ATOM 667 N N . THR A 1 125 ? 14.681 -0.92 -4.77 1 14.21 125 THR A N 1
ATOM 668 C CA . THR A 1 125 ? 13.303 -1.404 -4.635 1 14.41 125 THR A CA 1
ATOM 669 C C . THR A 1 125 ? 12.426 -0.222 -5.056 1 15.21 125 THR A C 1
ATOM 670 O O . THR A 1 125 ? 12.918 0.913 -5.145 1 14.83 125 THR A O 1
ATOM 674 N N . GLY A 1 126 ? 11.13 -0.459 -5.283 1 15.64 126 GLY A N 1
ATOM 675 C CA . GLY A 1 126 ? 10.233 0.636 -5.641 1 15.88 126 GLY A CA 1
ATOM 676 C C . GLY A 1 126 ? 10.081 1.631 -4.516 1 15.16 126 GLY A C 1
ATOM 677 O O . GLY A 1 126 ? 10.011 2.84 -4.742 1 15.5 126 GLY A O 1
ATOM 678 N N . ALA A 1 127 ? 10.044 1.12 -3.28 1 14.55 127 ALA A N 1
ATOM 679 C CA . ALA A 1 127 ? 9.917 1.933 -2.088 1 14.56 127 ALA A CA 1
ATOM 680 C C . ALA A 1 127 ? 11.181 2.813 -1.923 1 14.41 127 ALA A C 1
ATOM 681 O O . ALA A 1 127 ? 11.079 3.999 -1.619 1 14.21 127 ALA A O 1
ATOM 683 N N . LEU A 1 128 ? 12.355 2.24 -2.182 1 14.31 128 LEU A N 1
ATOM 684 C CA . LEU A 1 128 ? 13.606 2.972 -2.089 1 14.33 128 LEU A CA 1
ATOM 685 C C . LEU A 1 128 ? 13.689 4.013 -3.183 1 14.41 128 LEU A C 1
ATOM 686 O O . LEU A 1 128 ? 14.076 5.139 -2.922 1 13.84 128 LEU A O 1
ATOM 691 N N . LEU A 1 129 ? 13.289 3.659 -4.417 1 14.34 129 LEU A N 1
ATOM 692 C CA . LEU A 1 129 ? 13.27 4.641 -5.504 1 14.45 129 LEU A CA 1
ATOM 693 C C . LEU A 1 129 ? 12.325 5.817 -5.157 1 14.66 129 LEU A C 1
ATOM 694 O O . LEU A 1 129 ? 12.646 6.973 -5.399 1 15.07 129 LEU A O 1
ATOM 699 N N . GLY A 1 130 ? 11.21 5.505 -4.502 1 14.74 130 GLY A N 1
ATOM 700 C CA . GLY A 1 130 ? 10.272 6.509 -4.044 1 15.38 130 GLY A CA 1
ATOM 701 C C . GLY A 1 130 ? 10.89 7.429 -3.014 1 15.72 130 GLY A C 1
ATOM 702 O O . GLY A 1 130 ? 10.709 8.643 -3.08 1 16.26 130 GLY A O 1
ATOM 703 N N . ASP A 1 131 ? 11.603 6.857 -2.037 1 15.51 131 ASP A N 1
ATOM 704 C CA . ASP A 1 131 ? 12.278 7.639 -1.005 1 15.13 131 ASP A CA 1
ATOM 705 C C . ASP A 1 131 ? 13.387 8.517 -1.58 1 14.28 131 ASP A C 1
ATOM 706 O O . ASP A 1 131 ? 13.686 9.546 -1.011 1 13.87 131 ASP A O 1
ATOM 711 N N . ILE A 1 132 ? 14.026 8.086 -2.67 1 13.97 132 ILE A N 1
ATOM 712 C CA . ILE A 1 132 ? 15.08 8.883 -3.287 1 13.64 132 ILE A CA 1
ATOM 713 C C . ILE A 1 132 ? 14.443 10.087 -3.944 1 14.74 132 ILE A C 1
ATOM 714 O O . ILE A 1 132 ? 14.852 11.204 -3.672 1 15.6 132 ILE A O 1
ATOM 719 N N . PHE A 1 133 ? 13.388 9.88 -4.725 1 15.4 133 PHE A N 1
ATOM 720 C CA . PHE A 1 133 ? 12.717 10.976 -5.425 1 16.59 133 PHE A CA 1
ATOM 721 C C . PHE A 1 133 ? 11.922 11.888 -4.476 1 18.09 133 PHE A C 1
ATOM 722 O O . PHE A 1 133 ? 11.778 13.064 -4.774 1 18.44 133 PHE A O 1
ATOM 730 N N . LEU A 1 134 ? 11.526 11.4 -3.292 1 18.82 134 LEU A N 1
ATOM 731 C CA . LEU A 1 134 ? 10.911 12.253 -2.272 1 20.34 134 LEU A CA 1
ATOM 732 C C . LEU A 1 134 ? 11.945 13.124 -1.553 1 22.25 134 LEU A C 1
ATOM 733 O O . LEU A 1 134 ? 11.566 14.03 -0.825 1 23.26 134 LEU A O 1
ATOM 738 N N . GLY A 1 135 ? 13.226 12.788 -1.651 1 22.85 135 GLY A N 1
ATOM 739 C CA . GLY A 1 135 ? 14.266 13.5 -0.921 1 22.43 135 GLY A CA 1
ATOM 740 C C . GLY A 1 135 ? 14.442 12.963 0.486 1 22.38 135 GLY A C 1
ATOM 741 O O . GLY A 1 135 ? 15.038 13.632 1.311 1 22.37 135 GLY A O 1
ATOM 742 N N . LYS A 1 136 ? 13.88 11.793 0.803 1 22.31 136 LYS A N 1
ATOM 743 C CA . LYS A 1 136 ? 14.044 11.169 2.11 1 23.3 136 LYS A CA 1
ATOM 744 C C . LYS A 1 136 ? 15.421 10.498 2.182 1 23.06 136 LYS A C 1
ATOM 745 O O . LYS A 1 136 ? 16.066 10.513 3.233 1 24.64 136 LYS A O 1
ATOM 751 N N . VAL A 1 137 ? 15.85 9.856 1.09 1 20.57 137 VAL A N 1
ATOM 752 C CA . VAL A 1 137 ? 17.163 9.234 0.986 1 19.11 137 VAL A CA 1
ATOM 753 C C . VAL A 1 137 ? 17.946 10.202 0.139 1 18.71 137 VAL A C 1
ATOM 754 O O . VAL A 1 137 ? 17.625 10.371 -1.033 1 18.38 137 VAL A O 1
ATOM 758 N N . THR A 1 138 ? 18.921 10.911 0.744 1 17.91 138 THR A N 1
ATOM 759 C CA . THR A 1 138 ? 19.631 11.997 0.09 1 18.15 138 THR A CA 1
ATOM 760 C C . THR A 1 138 ? 21.093 11.745 -0.238 1 17.9 138 THR A C 1
ATOM 761 O O . THR A 1 138 ? 21.719 12.595 -0.851 1 17.26 138 THR A O 1
ATOM 765 N N . MET A 1 139 ? 21.647 10.622 0.189 1 17.56 139 MET A N 1
ATOM 766 C CA . MET A 1 139 ? 23.056 10.31 -0.053 1 17.81 139 MET A CA 1
ATOM 767 C C . MET A 1 139 ? 23.176 8.952 -0.71 1 16.53 139 MET A C 1
ATOM 768 O O . MET A 1 139 ? 22.413 8.057 -0.374 1 15.73 139 MET A O 1
ATOM 773 N N . TRP A 1 140 ? 24.153 8.777 -1.615 1 16.09 140 TRP A N 1
ATOM 774 C CA . TRP A 1 140 ? 24.392 7.496 -2.287 1 16.67 140 TRP A CA 1
ATOM 775 C C . TRP A 1 140 ? 24.866 6.394 -1.322 1 17.27 140 TRP A C 1
ATOM 776 O O . TRP A 1 140 ? 24.665 5.216 -1.6 1 17.29 140 TRP A O 1
ATOM 787 N N . ASN A 1 141 ? 25.485 6.786 -0.185 1 17.4 141 ASN A N 1
ATOM 788 C CA . ASN A 1 141 ? 25.921 5.818 0.835 1 18 141 ASN A CA 1
ATOM 789 C C . ASN A 1 141 ? 24.878 5.602 1.935 1 18.05 141 ASN A C 1
ATOM 790 O O . ASN A 1 141 ? 25.2 5.053 3.004 1 18.88 141 ASN A O 1
ATOM 795 N N . ASP A 1 142 ? 23.608 5.974 1.678 1 16.88 142 ASP A N 1
ATOM 796 C CA . ASP A 1 142 ? 22.495 5.714 2.582 1 16.47 142 ASP A CA 1
ATOM 797 C C . ASP A 1 142 ? 22.444 4.196 2.843 1 16.26 142 ASP A C 1
ATOM 798 O O . ASP A 1 142 ? 22.69 3.398 1.926 1 15.42 142 ASP A O 1
ATOM 803 N N . ALA A 1 143 ? 22.25 3.812 4.096 1 15.62 143 ALA A N 1
ATOM 804 C CA . ALA A 1 143 ? 22.232 2.417 4.472 1 15.55 143 ALA A CA 1
ATOM 805 C C . ALA A 1 143 ? 21.321 1.523 3.612 1 14.71 143 ALA A C 1
ATOM 806 O O . ALA A 1 143 ? 21.692 0.378 3.382 1 13.94 143 ALA A O 1
ATOM 808 N N . ALA A 1 144 ? 20.182 2.04 3.094 1 14.26 144 ALA A N 1
ATOM 809 C CA . ALA A 1 144 ? 19.307 1.19 2.254 1 13.72 144 ALA A CA 1
ATOM 810 C C . ALA A 1 144 ? 19.923 0.922 0.884 1 13.08 144 ALA A C 1
ATOM 811 O O . ALA A 1 144 ? 19.839 -0.203 0.379 1 12.09 144 ALA A O 1
ATOM 813 N N . ILE A 1 145 ? 20.586 1.926 0.319 1 12.82 145 ILE A N 1
ATOM 814 C CA . ILE A 1 145 ? 21.235 1.757 -0.997 1 13.28 145 ILE A CA 1
ATOM 815 C C . ILE A 1 145 ? 22.423 0.833 -0.914 1 13.77 145 ILE A C 1
ATOM 816 O O . ILE A 1 145 ? 22.503 -0.076 -1.713 1 14.41 145 ILE A O 1
ATOM 821 N N . VAL A 1 146 ? 23.275 0.977 0.124 1 13.61 146 VAL A N 1
ATOM 822 C CA . VAL A 1 146 ? 24.431 0.111 0.324 1 14.54 146 VAL A CA 1
ATOM 823 C C . VAL A 1 146 ? 23.976 -1.341 0.539 1 15.23 146 VAL A C 1
ATOM 824 O O . VAL A 1 146 ? 24.517 -2.257 -0.075 1 15.32 146 VAL A O 1
ATOM 828 N N . ALA A 1 147 ? 22.946 -1.548 1.357 1 14.94 147 ALA A N 1
ATOM 829 C CA . ALA A 1 147 ? 22.43 -2.884 1.651 1 15.64 147 ALA A CA 1
ATOM 830 C C . ALA A 1 147 ? 21.888 -3.571 0.429 1 15.85 147 ALA A C 1
ATOM 831 O O . ALA A 1 147 ? 22.017 -4.78 0.32 1 15.89 147 ALA A O 1
ATOM 833 N N . ALA A 1 148 ? 21.225 -2.819 -0.469 1 15.63 148 ALA A N 1
ATOM 834 C CA . ALA A 1 148 ? 20.662 -3.395 -1.695 1 16.34 148 ALA A CA 1
ATOM 835 C C . ALA A 1 148 ? 21.718 -3.661 -2.775 1 17.06 148 ALA A C 1
ATOM 836 O O . ALA A 1 148 ? 21.437 -4.366 -3.761 1 17.44 148 ALA A O 1
ATOM 838 N N . ASN A 1 149 ? 22.926 -3.1 -2.597 1 16.38 149 ASN A N 1
ATOM 839 C CA . ASN A 1 149 ? 24.005 -3.149 -3.57 1 16.48 149 ASN A CA 1
ATOM 840 C C . ASN A 1 149 ? 25.312 -3.648 -2.969 1 17.35 149 ASN A C 1
ATOM 841 O O . ASN A 1 149 ? 26.296 -2.909 -2.957 1 17.96 149 ASN A O 1
ATOM 846 N N . PRO A 1 150 ? 25.378 -4.9 -2.467 1 18.04 150 PRO A N 1
ATOM 847 C CA . PRO A 1 150 ? 26.656 -5.39 -1.918 1 18.83 150 PRO A CA 1
ATOM 848 C C . PRO A 1 150 ? 27.741 -5.425 -2.997 1 19.64 150 PRO A C 1
ATOM 849 O O . PRO A 1 150 ? 27.459 -5.793 -4.127 1 18.19 150 PRO A O 1
ATOM 853 N N . GLY A 1 151 ? 28.944 -4.971 -2.661 1 21.28 151 GLY A N 1
ATOM 854 C CA . GLY A 1 151 ? 30.059 -4.994 -3.605 1 22.71 151 GLY A CA 1
ATOM 855 C C . GLY A 1 151 ? 30.13 -3.837 -4.579 1 24 151 GLY A C 1
ATOM 856 O O . GLY A 1 151 ? 31.072 -3.744 -5.372 1 24.67 151 GLY A O 1
ATOM 857 N N . VAL A 1 152 ? 29.154 -2.941 -4.523 1 23.8 152 VAL A N 1
ATOM 858 C CA . VAL A 1 152 ? 29.111 -1.784 -5.391 1 24.15 152 VAL A CA 1
ATOM 859 C C . VAL A 1 152 ? 29.717 -0.608 -4.665 1 24.5 152 VAL A C 1
ATOM 860 O O . VAL A 1 152 ? 29.37 -0.368 -3.52 1 24.95 152 VAL A O 1
ATOM 864 N N . THR A 1 153 ? 30.632 0.115 -5.31 1 24.55 153 THR A N 1
ATOM 865 C CA . THR A 1 153 ? 31.253 1.282 -4.697 1 25.02 153 THR A CA 1
ATOM 866 C C . THR A 1 153 ? 30.365 2.509 -4.856 1 25.38 153 THR A C 1
ATOM 867 O O . THR A 1 153 ? 30.138 2.976 -5.972 1 26 153 THR A O 1
ATOM 871 N N . LEU A 1 154 ? 29.849 3.024 -3.742 1 24.77 154 LEU A N 1
ATOM 872 C CA . LEU A 1 154 ? 28.96 4.171 -3.743 1 25.05 154 LEU A CA 1
ATOM 873 C C . LEU A 1 154 ? 29.649 5.357 -3.105 1 26.41 154 LEU A C 1
ATOM 874 O O . LEU A 1 154 ? 30.22 5.226 -2.02 1 28.28 154 LEU A O 1
ATOM 879 N N . PRO A 1 155 ? 29.537 6.544 -3.719 1 25.1 155 PRO A N 1
ATOM 880 C CA . PRO A 1 155 ? 30.2 7.722 -3.147 1 24.05 155 PRO A CA 1
ATOM 881 C C . PRO A 1 155 ? 29.457 8.282 -1.932 1 23.05 155 PRO A C 1
ATOM 882 O O . PRO A 1 155 ? 28.245 8.101 -1.803 1 23.34 155 PRO A O 1
ATOM 886 N N . ALA A 1 156 ? 30.182 8.972 -1.052 1 21.32 156 ALA A N 1
ATOM 887 C CA . ALA A 1 156 ? 29.628 9.605 0.129 1 20.82 156 ALA A CA 1
ATOM 888 C C . ALA A 1 156 ? 29.161 11.007 -0.276 1 21.01 156 ALA A C 1
ATOM 889 O O . ALA A 1 156 ? 29.56 12.005 0.315 1 21.54 156 ALA A O 1
ATOM 891 N N . THR A 1 157 ? 28.309 11.075 -1.311 1 20.35 157 THR A N 1
ATOM 892 C CA . THR A 1 157 ? 27.838 12.334 -1.874 1 19.92 157 THR A CA 1
ATOM 893 C C . THR A 1 157 ? 26.313 12.392 -2.004 1 18.81 157 THR A C 1
ATOM 894 O O . THR A 1 157 ? 25.634 11.354 -1.971 1 18.68 157 THR A O 1
ATOM 898 N N . LYS A 1 158 ? 25.793 13.614 -2.19 1 16.95 158 LYS A N 1
ATOM 899 C CA . LYS A 1 158 ? 24.387 13.914 -2.372 1 16.29 158 LYS A CA 1
ATOM 900 C C . LYS A 1 158 ? 23.831 13.237 -3.633 1 14.43 158 LYS A C 1
ATOM 901 O O . LYS A 1 158 ? 24.519 13.127 -4.644 1 13.72 158 LYS A O 1
ATOM 907 N N . ILE A 1 159 ? 22.601 12.756 -3.556 1 13.49 159 ILE A N 1
ATOM 908 C CA . ILE A 1 159 ? 21.908 12.213 -4.728 1 12.76 159 ILE A CA 1
ATOM 909 C C . ILE A 1 159 ? 21.347 13.459 -5.4 1 12.84 159 ILE A C 1
ATOM 910 O O . ILE A 1 159 ? 20.648 14.244 -4.747 1 13.28 159 ILE A O 1
ATOM 915 N N . ASN A 1 160 ? 21.668 13.68 -6.672 1 13.11 160 ASN A N 1
ATOM 916 C CA . ASN A 1 160 ? 21.157 14.861 -7.382 1 13.53 160 ASN A CA 1
ATOM 917 C C . ASN A 1 160 ? 19.969 14.458 -8.267 1 13.82 160 ASN A C 1
ATOM 918 O O . ASN A 1 160 ? 20.155 13.787 -9.279 1 14.81 160 ASN A O 1
ATOM 923 N N . LEU A 1 161 ? 18.749 14.84 -7.882 1 12.56 161 LEU A N 1
ATOM 924 C CA . LEU A 1 161 ? 17.56 14.449 -8.628 1 12.73 161 LEU A CA 1
ATOM 925 C C . LEU A 1 161 ? 17.348 15.228 -9.904 1 12.72 161 LEU A C 1
ATOM 926 O O . LEU A 1 161 ? 17.534 16.454 -9.958 1 12.98 161 LEU A O 1
ATOM 931 N N . VAL A 1 162 ? 16.953 14.506 -10.946 1 12.66 162 VAL A N 1
ATOM 932 C CA . VAL A 1 162 ? 16.615 15.076 -12.238 1 12.78 162 VAL A CA 1
ATOM 933 C C . VAL A 1 162 ? 15.238 14.516 -12.578 1 14.28 162 VAL A C 1
ATOM 934 O O . VAL A 1 162 ? 15.012 13.299 -12.523 1 14.8 162 VAL A O 1
ATOM 938 N N . HIS A 1 163 ? 14.317 15.397 -12.922 1 14.28 163 HIS A N 1
ATOM 939 C CA . HIS A 1 163 ? 12.965 15.021 -13.309 1 14.56 163 HIS A CA 1
ATOM 940 C C . HIS A 1 163 ? 12.583 15.825 -14.541 1 15.32 163 HIS A C 1
ATOM 941 O O . HIS A 1 163 ? 13.322 16.732 -14.953 1 15.92 163 HIS A O 1
ATOM 948 N N . ARG A 1 164 ? 11.432 15.524 -15.124 1 15.45 164 ARG A N 1
ATOM 949 C CA . ARG A 1 164 ? 10.96 16.26 -16.276 1 15.41 164 ARG A CA 1
ATOM 950 C C . ARG A 1 164 ? 10.424 17.625 -15.852 1 16.63 164 ARG A C 1
ATOM 951 O O . ARG A 1 164 ? 9.865 17.764 -14.769 1 17.8 164 ARG A O 1
ATOM 959 N N . SER A 1 165 ? 10.612 18.627 -16.687 1 16.62 165 SER A N 1
ATOM 960 C CA . SER A 1 165 ? 10.047 19.963 -16.423 1 18.15 165 SER A CA 1
ATOM 961 C C . SER A 1 165 ? 8.716 20.122 -17.184 1 19.85 165 SER A C 1
ATOM 962 O O . SER A 1 165 ? 7.816 20.812 -16.721 1 21.63 165 SER A O 1
ATOM 965 N N . ASP A 1 166 ? 8.581 19.47 -18.336 1 19.15 166 ASP A N 1
ATOM 966 C CA . ASP A 1 166 ? 7.383 19.541 -19.177 1 18.7 166 ASP A CA 1
ATOM 967 C C . ASP A 1 166 ? 6.346 18.459 -18.801 1 18.5 166 ASP A C 1
ATOM 968 O O . ASP A 1 166 ? 6.726 17.458 -18.175 1 20.1 166 ASP A O 1
ATOM 973 N N . GLY A 1 167 ? 5.085 18.627 -19.247 1 16.19 167 GLY A N 1
ATOM 974 C CA . GLY A 1 167 ? 4.011 17.66 -19.053 1 16.08 167 GLY A CA 1
ATOM 975 C C . GLY A 1 167 ? 4.406 16.37 -19.747 1 15.05 167 GLY A C 1
ATOM 976 O O . GLY A 1 167 ? 4.636 16.347 -20.962 1 16 167 GLY A O 1
ATOM 977 N N . SER A 1 168 ? 4.605 15.334 -18.969 1 13.62 168 SER A N 1
ATOM 978 C CA . SER A 1 168 ? 5.213 14.114 -19.459 1 12.99 168 SER A CA 1
ATOM 979 C C . SER A 1 168 ? 4.449 12.857 -19.204 1 12.97 168 SER A C 1
ATOM 980 O O . SER A 1 168 ? 4.049 12.604 -18.085 1 13.98 168 SER A O 1
ATOM 983 N N . GLY A 1 169 ? 4.376 12.001 -20.214 1 12.58 169 GLY A N 1
ATOM 984 C CA . GLY A 1 169 ? 3.803 10.676 -20.054 1 12.4 169 GLY A CA 1
ATOM 985 C C . GLY A 1 169 ? 4.761 9.754 -19.311 1 12.55 169 GLY A C 1
ATOM 986 O O . GLY A 1 169 ? 4.327 8.87 -18.575 1 13.04 169 GLY A O 1
ATOM 987 N N . THR A 1 170 ? 6.081 9.96 -19.49 1 11.99 170 THR A N 1
ATOM 988 C CA . THR A 1 170 ? 7.108 9.216 -18.784 1 11.32 170 THR A CA 1
ATOM 989 C C . THR A 1 170 ? 6.986 9.527 -17.265 1 11.16 170 THR A C 1
ATOM 990 O O . THR A 1 170 ? 6.97 8.602 -16.454 1 11.28 170 THR A O 1
ATOM 994 N N . THR A 1 171 ? 6.799 10.805 -16.904 1 11.17 171 THR A N 1
ATOM 995 C CA . THR A 1 171 ? 6.568 11.213 -15.515 1 11.69 171 THR A CA 1
ATOM 996 C C . THR A 1 171 ? 5.262 10.622 -15.006 1 11.18 171 THR A C 1
ATOM 997 O O . THR A 1 171 ? 5.176 10.253 -13.834 1 10.3 171 THR A O 1
ATOM 1001 N N . PHE A 1 172 ? 4.221 10.568 -15.859 1 10.97 172 PHE A N 1
ATOM 1002 C CA . PHE A 1 172 ? 2.959 9.952 -15.465 1 11.35 172 PHE A CA 1
ATOM 1003 C C . PHE A 1 172 ? 3.183 8.492 -15.05 1 11.48 172 PHE A C 1
ATOM 1004 O O . PHE A 1 172 ? 2.795 8.127 -13.944 1 11.06 172 PHE A O 1
ATOM 1012 N N . ASN A 1 173 ? 3.803 7.675 -15.923 1 11.67 173 ASN A N 1
ATOM 1013 C CA . ASN A 1 173 ? 4.009 6.266 -15.593 1 11.65 173 ASN A CA 1
ATOM 1014 C C . ASN A 1 173 ? 4.952 6.075 -14.39 1 13.12 173 ASN A C 1
ATOM 1015 O O . ASN A 1 173 ? 4.662 5.254 -13.512 1 12.62 173 ASN A O 1
ATOM 1020 N N . PHE A 1 174 ? 5.972 6.935 -14.277 1 13.32 174 PHE A N 1
ATOM 1021 C CA . PHE A 1 174 ? 6.903 6.878 -13.147 1 13.88 174 PHE A CA 1
ATOM 1022 C C . PHE A 1 174 ? 6.185 7.207 -11.831 1 13.25 174 PHE A C 1
ATOM 1023 O O . PHE A 1 174 ? 6.264 6.423 -10.882 1 12.22 174 PHE A O 1
ATOM 1031 N N . SER A 1 175 ? 5.467 8.346 -11.782 1 12.98 175 SER A N 1
ATOM 1032 C CA . SER A 1 175 ? 4.764 8.759 -10.574 1 13.26 175 SER A CA 1
ATOM 1033 C C . SER A 1 175 ? 3.6 7.831 -10.249 1 13.47 175 SER A C 1
ATOM 1034 O O . SER A 1 175 ? 3.318 7.592 -9.078 1 14.25 175 SER A O 1
ATOM 1037 N N . ASN A 1 176 ? 2.96 7.251 -11.265 1 12.96 176 ASN A N 1
ATOM 1038 C CA . ASN A 1 176 ? 1.886 6.282 -11.072 1 12.84 176 ASN A CA 1
ATOM 1039 C C . ASN A 1 176 ? 2.452 5.027 -10.37 1 12.92 176 ASN A C 1
ATOM 1040 O O . ASN A 1 176 ? 1.808 4.467 -9.462 1 12.74 176 ASN A O 1
ATOM 1045 N N . TYR A 1 177 ? 3.621 4.555 -10.829 1 12.01 177 TYR A N 1
ATOM 1046 C CA . TYR A 1 177 ? 4.295 3.393 -10.23 1 11.77 177 TYR A CA 1
ATOM 1047 C C . TYR A 1 177 ? 4.664 3.737 -8.788 1 12.11 177 TYR A C 1
ATOM 1048 O O . TYR A 1 177 ? 4.351 2.96 -7.891 1 11.94 177 TYR A O 1
ATOM 1057 N N . LEU A 1 178 ? 5.284 4.928 -8.563 1 12.83 178 LEU A N 1
ATOM 1058 C CA . LEU A 1 178 ? 5.694 5.346 -7.229 1 13.01 178 LEU A CA 1
ATOM 1059 C C . LEU A 1 178 ? 4.519 5.435 -6.266 1 14.32 178 LEU A C 1
ATOM 1060 O O . LEU A 1 178 ? 4.665 5.084 -5.104 1 15.49 178 LEU A O 1
ATOM 1065 N N . SER A 1 179 ? 3.355 5.863 -6.742 1 14.33 179 SER A N 1
ATOM 1066 C CA . SER A 1 179 ? 2.166 5.948 -5.901 1 14.77 179 SER A CA 1
ATOM 1067 C C . SER A 1 179 ? 1.698 4.563 -5.458 1 16.28 179 SER A C 1
ATOM 1068 O O . SER A 1 179 ? 1.2 4.416 -4.346 1 16.58 179 SER A O 1
ATOM 1071 N N . LYS A 1 180 ? 1.855 3.546 -6.318 1 16.1 180 LYS A N 1
ATOM 1072 C CA . LYS A 1 180 ? 1.481 2.175 -5.98 1 16.76 180 LYS A CA 1
ATOM 1073 C C . LYS A 1 180 ? 2.426 1.565 -4.952 1 18.54 180 LYS A C 1
ATOM 1074 O O . LYS A 1 180 ? 1.974 0.762 -4.148 1 19.63 180 LYS A O 1
ATOM 1080 N N . VAL A 1 181 ? 3.728 1.901 -4.989 1 18.26 181 VAL A N 1
ATOM 1081 C CA . VAL A 1 181 ? 4.694 1.251 -4.083 1 18.75 181 VAL A CA 1
ATOM 1082 C C . VAL A 1 181 ? 5.18 2.107 -2.923 1 19.16 181 VAL A C 1
ATOM 1083 O O . VAL A 1 181 ? 5.959 1.617 -2.097 1 19.93 181 VAL A O 1
ATOM 1087 N N . SER A 1 182 ? 4.78 3.37 -2.86 1 18.52 182 SER A N 1
ATOM 1088 C CA . SER A 1 182 ? 5.219 4.243 -1.786 1 18.46 182 SER A CA 1
ATOM 1089 C C . SER A 1 182 ? 4.05 5.032 -1.289 1 18.65 182 SER A C 1
ATOM 1090 O O . SER A 1 182 ? 3.646 6.012 -1.918 1 17.75 182 SER A O 1
ATOM 1093 N N . PRO A 1 183 ? 3.531 4.662 -0.119 1 19.02 183 PRO A N 1
ATOM 1094 C CA . PRO A 1 183 ? 2.403 5.405 0.431 1 19.49 183 PRO A CA 1
ATOM 1095 C C . PRO A 1 183 ? 2.728 6.877 0.685 1 19.53 183 PRO A C 1
ATOM 1096 O O . PRO A 1 183 ? 1.876 7.704 0.417 1 20.43 183 PRO A O 1
ATOM 1100 N N . GLU A 1 184 ? 3.965 7.221 1.104 1 19.01 184 GLU A N 1
ATOM 1101 C CA . GLU A 1 184 ? 4.32 8.628 1.314 1 19.56 184 GLU A CA 1
ATOM 1102 C C . GLU A 1 184 ? 4.345 9.374 -0.018 1 19 184 GLU A C 1
ATOM 1103 O O . GLU A 1 184 ? 3.822 10.49 -0.107 1 19.33 184 GLU A O 1
ATOM 1109 N N . TRP A 1 185 ? 4.874 8.746 -1.081 1 17.71 185 TRP A N 1
ATOM 1110 C CA . TRP A 1 185 ? 4.83 9.391 -2.405 1 17.72 185 TRP A CA 1
ATOM 1111 C C . TRP A 1 185 ? 3.38 9.619 -2.848 1 18.13 185 TRP A C 1
ATOM 1112 O O . TRP A 1 185 ? 3.06 10.706 -3.276 1 18.22 185 TRP A O 1
ATOM 1123 N N . LYS A 1 186 ? 2.516 8.61 -2.741 1 18.63 186 LYS A N 1
ATOM 1124 C CA . LYS A 1 186 ? 1.108 8.743 -3.143 1 20 186 LYS A CA 1
ATOM 1125 C C . LYS A 1 186 ? 0.406 9.909 -2.442 1 21.91 186 LYS A C 1
ATOM 1126 O O . LYS A 1 186 ? -0.336 10.648 -3.095 1 23.22 186 LYS A O 1
ATOM 1132 N N . SER A 1 187 ? 0.658 10.098 -1.133 1 22.03 187 SER A N 1
ATOM 1133 C CA . SER A 1 187 ? -0.01 11.17 -0.415 1 22.76 187 SER A CA 1
ATOM 1134 C C . SER A 1 187 ? 0.648 12.527 -0.63 1 22.96 187 SER A C 1
ATOM 1135 O O . SER A 1 187 ? -0.06 13.526 -0.701 1 24.19 187 SER A O 1
ATOM 1138 N N . LYS A 1 188 ? 1.983 12.583 -0.73 1 21.36 188 LYS A N 1
ATOM 1139 C CA . LYS A 1 188 ? 2.68 13.861 -0.87 1 20.54 188 LYS A CA 1
ATOM 1140 C C . LYS A 1 188 ? 2.808 14.37 -2.295 1 19.96 188 LYS A C 1
ATOM 1141 O O . LYS A 1 188 ? 2.817 15.581 -2.501 1 20.35 188 LYS A O 1
ATOM 1147 N N . VAL A 1 189 ? 2.967 13.477 -3.269 1 18.36 189 VAL A N 1
ATOM 1148 C CA . VAL A 1 189 ? 3.203 13.893 -4.644 1 17.68 189 VAL A CA 1
ATOM 1149 C C . VAL A 1 189 ? 2.126 13.395 -5.568 1 18.07 189 VAL A C 1
ATOM 1150 O O . VAL A 1 189 ? 1.655 14.138 -6.42 1 18.18 189 VAL A O 1
ATOM 1154 N N . GLY A 1 190 ? 1.777 12.13 -5.432 1 18.54 190 GLY A N 1
ATOM 1155 C CA . GLY A 1 190 ? 0.761 11.523 -6.265 1 19.58 190 GLY A CA 1
ATOM 1156 C C . GLY A 1 190 ? 1.257 11.258 -7.67 1 20.06 190 GLY A C 1
ATOM 1157 O O . GLY A 1 190 ? 2.462 11.069 -7.889 1 21.02 190 GLY A O 1
ATOM 1158 N N . GLU A 1 191 ? 0.345 11.337 -8.642 1 19.04 191 GLU A N 1
ATOM 1159 C CA . GLU A 1 191 ? 0.715 11.066 -10.016 1 18.92 191 GLU A CA 1
ATOM 1160 C C . GLU A 1 191 ? 0.148 12.073 -11.012 1 19.03 191 GLU A C 1
ATOM 1161 O O . GLU A 1 191 ? -0.796 12.802 -10.704 1 18.9 191 GLU A O 1
ATOM 1167 N N . GLY A 1 192 ? 0.715 12.083 -12.208 1 18.17 192 GLY A N 1
ATOM 1168 C CA . GLY A 1 192 ? 0.242 12.948 -13.271 1 17.64 192 GLY A CA 1
ATOM 1169 C C . GLY A 1 192 ? 1.305 13.231 -14.294 1 17.97 192 GLY A C 1
ATOM 1170 O O . GLY A 1 192 ? 2.483 12.911 -14.085 1 18.22 192 GLY A O 1
ATOM 1171 N N . THR A 1 193 ? 0.909 13.865 -15.41 1 17.56 193 THR A N 1
ATOM 1172 C CA . THR A 1 193 ? 1.891 14.291 -16.4 1 17.25 193 THR A CA 1
ATOM 1173 C C . THR A 1 193 ? 2.831 15.357 -15.804 1 17.45 193 THR A C 1
ATOM 1174 O O . THR A 1 193 ? 3.992 15.477 -16.218 1 16.92 193 THR A O 1
ATOM 1178 N N . SER A 1 194 ? 2.354 16.099 -14.81 1 17.59 194 SER A N 1
ATOM 1179 C CA . SER A 1 194 ? 3.19 17.021 -14.062 1 18.65 194 SER A CA 1
ATOM 1180 C C . SER A 1 194 ? 2.879 16.778 -12.581 1 19.26 194 SER A C 1
ATOM 1181 O O . SER A 1 194 ? 1.724 16.533 -12.23 1 18.96 194 SER A O 1
ATOM 1184 N N . VAL A 1 195 ? 3.891 16.758 -11.738 1 19.37 195 VAL A N 1
ATOM 1185 C CA . VAL A 1 195 ? 3.71 16.632 -10.29 1 20.73 195 VAL A CA 1
ATOM 1186 C C . VAL A 1 195 ? 4.542 17.745 -9.609 1 22.82 195 VAL A C 1
ATOM 1187 O O . VAL A 1 195 ? 5.318 18.439 -10.277 1 22.03 195 VAL A O 1
ATOM 1191 N N . GLN A 1 196 ? 4.351 17.958 -8.292 1 24.42 196 GLN A N 1
ATOM 1192 C CA . GLN A 1 196 ? 5.152 18.928 -7.567 1 26.07 196 GLN A CA 1
ATOM 1193 C C . GLN A 1 196 ? 6.294 18.151 -6.979 1 24.02 196 GLN A C 1
ATOM 1194 O O . GLN A 1 196 ? 6.124 17.497 -5.958 1 25.14 196 GLN A O 1
ATOM 1200 N N . TRP A 1 197 ? 7.44 18.186 -7.625 1 22.55 197 TRP A N 1
ATOM 1201 C CA . TRP A 1 197 ? 8.606 17.447 -7.176 1 21.43 197 TRP A CA 1
ATOM 1202 C C . TRP A 1 197 ? 9.174 18.079 -5.931 1 21.53 197 TRP A C 1
ATOM 1203 O O . TRP A 1 197 ? 9.366 19.294 -5.902 1 20.52 197 TRP A O 1
ATOM 1214 N N . PRO A 1 198 ? 9.415 17.288 -4.878 1 22.45 198 PRO A N 1
ATOM 1215 C CA . PRO A 1 198 ? 10.024 17.851 -3.656 1 23.43 198 PRO A CA 1
ATOM 1216 C C . PRO A 1 198 ? 11.384 18.505 -3.936 1 24.27 198 PRO A C 1
ATOM 1217 O O . PRO A 1 198 ? 11.737 19.499 -3.292 1 25.03 198 PRO A O 1
ATOM 1221 N N . GLY A 1 199 ? 12.093 18.027 -4.962 1 23.42 199 GLY A N 1
ATOM 1222 C CA . GLY A 1 199 ? 13.388 18.602 -5.304 1 22.88 199 GLY A CA 1
ATOM 1223 C C . GLY A 1 199 ? 13.997 18.112 -6.598 1 21.27 199 GLY A C 1
ATOM 1224 O O . GLY A 1 199 ? 13.454 17.234 -7.258 1 20.74 199 GLY A O 1
ATOM 1225 N N . GLY A 1 200 ? 15.137 18.686 -6.934 1 20.42 200 GLY A N 1
ATOM 1226 C CA . GLY A 1 200 ? 15.892 18.336 -8.123 1 20.19 200 GLY A CA 1
ATOM 1227 C C . GLY A 1 200 ? 15.791 19.368 -9.225 1 20.21 200 GLY A C 1
ATOM 1228 O O . GLY A 1 200 ? 15.228 20.444 -9.025 1 21.04 200 GLY A O 1
ATOM 1229 N N . VAL A 1 201 ? 16.346 19.054 -10.397 1 19.76 201 VAL A N 1
ATOM 1230 C CA . VAL A 1 201 ? 16.295 19.931 -11.563 1 19.99 201 VAL A CA 1
ATOM 1231 C C . VAL A 1 201 ? 15.373 19.333 -12.604 1 20.41 201 VAL A C 1
ATOM 1232 O O . VAL A 1 201 ? 15.249 18.101 -12.716 1 20.47 201 VAL A O 1
ATOM 1236 N N . GLY A 1 202 ? 14.775 20.201 -13.401 1 19.3 202 GLY A N 1
ATOM 1237 C CA . GLY A 1 202 ? 13.859 19.762 -14.429 1 19.26 202 GLY A CA 1
ATOM 1238 C C . GLY A 1 202 ? 14.445 19.867 -15.817 1 19.34 202 GLY A C 1
ATOM 1239 O O . GLY A 1 202 ? 14.894 20.933 -16.227 1 19.6 202 GLY A O 1
ATOM 1240 N N . GLY A 1 203 ? 14.425 18.758 -16.538 1 18.76 203 GLY A N 1
ATOM 1241 C CA . GLY A 1 203 ? 14.888 18.675 -17.916 1 18.44 203 GLY A CA 1
ATOM 1242 C C . GLY A 1 203 ? 13.738 18.555 -18.888 1 18.4 203 GLY A C 1
ATOM 1243 O O . GLY A 1 203 ? 12.726 17.915 -18.591 1 17.92 203 GLY A O 1
ATOM 1244 N N . LYS A 1 204 ? 13.868 19.198 -20.057 1 18.36 204 LYS A N 1
ATOM 1245 C CA . LYS A 1 204 ? 12.809 19.182 -21.056 1 19.19 204 LYS A CA 1
ATOM 1246 C C . LYS A 1 204 ? 12.881 17.941 -21.933 1 17.58 204 LYS A C 1
ATOM 1247 O O . LYS A 1 204 ? 13.864 17.724 -22.63 1 18.2 204 LYS A O 1
ATOM 1253 N N . GLY A 1 205 ? 11.828 17.152 -21.919 1 16.22 205 GLY A N 1
ATOM 1254 C CA . GLY A 1 205 ? 11.765 15.926 -22.704 1 16.05 205 GLY A CA 1
ATOM 1255 C C . GLY A 1 205 ? 12.66 14.833 -22.155 1 15.32 205 GLY A C 1
ATOM 1256 O O . GLY A 1 205 ? 13.468 15.077 -21.253 1 14.21 205 GLY A O 1
ATOM 1257 N N . ASN A 1 206 ? 12.531 13.592 -22.693 1 14.85 206 ASN A N 1
ATOM 1258 C CA . ASN A 1 206 ? 13.418 12.5 -22.299 1 14.86 206 ASN A CA 1
ATOM 1259 C C . ASN A 1 206 ? 14.89 12.87 -22.628 1 15.23 206 ASN A C 1
ATOM 1260 O O . ASN A 1 206 ? 15.804 12.476 -21.898 1 15.32 206 ASN A O 1
ATOM 1265 N N . GLU A 1 207 ? 15.108 13.608 -23.725 1 15.51 207 GLU A N 1
ATOM 1266 C CA . GLU A 1 207 ? 16.464 14.027 -24.097 1 17.64 207 GLU A CA 1
ATOM 1267 C C . GLU A 1 207 ? 17.047 14.974 -23.073 1 16.83 207 GLU A C 1
ATOM 1268 O O . GLU A 1 207 ? 18.218 14.854 -22.767 1 17.91 207 GLU A O 1
ATOM 1274 N N . GLY A 1 208 ? 16.239 15.878 -22.536 1 15.36 208 GLY A N 1
ATOM 1275 C CA . GLY A 1 208 ? 16.677 16.825 -21.517 1 15.12 208 GLY A CA 1
ATOM 1276 C C . GLY A 1 208 ? 17.017 16.152 -20.197 1 14.34 208 GLY A C 1
ATOM 1277 O O . GLY A 1 208 ? 18.019 16.501 -19.567 1 14.83 208 GLY A O 1
ATOM 1278 N N . VAL A 1 209 ? 16.242 15.133 -19.798 1 13.37 209 VAL A N 1
ATOM 1279 C CA . VAL A 1 209 ? 16.543 14.389 -18.573 1 13 209 VAL A CA 1
ATOM 1280 C C . VAL A 1 209 ? 17.86 13.624 -18.795 1 13.18 209 VAL A C 1
ATOM 1281 O O . VAL A 1 209 ? 18.782 13.772 -18.002 1 11.95 209 VAL A O 1
ATOM 1285 N N . ALA A 1 210 ? 18.002 12.947 -19.95 1 13.72 210 ALA A N 1
ATOM 1286 C CA . ALA A 1 210 ? 19.241 12.249 -20.29 1 14.72 210 ALA A CA 1
ATOM 1287 C C . ALA A 1 210 ? 20.439 13.191 -20.257 1 16.19 210 ALA A C 1
ATOM 1288 O O . ALA A 1 210 ? 21.436 12.875 -19.627 1 16.74 210 ALA A O 1
ATOM 1290 N N . SER A 1 211 ? 20.308 14.38 -20.859 1 16.17 211 SER A N 1
ATOM 1291 C CA . SER A 1 211 ? 21.382 15.363 -20.885 1 16.52 211 SER A CA 1
ATOM 1292 C C . SER A 1 211 ? 21.793 15.817 -19.48 1 17.38 211 SER A C 1
ATOM 1293 O O . SER A 1 211 ? 22.99 15.878 -19.191 1 17.43 211 SER A O 1
ATOM 1296 N N . TYR A 1 212 ? 20.816 16.135 -18.617 1 17.11 212 TYR A N 1
ATOM 1297 C CA . TYR A 1 212 ? 21.077 16.558 -17.244 1 17.87 212 TYR A CA 1
ATOM 1298 C C . TYR A 1 212 ? 21.716 15.449 -16.438 1 15.06 212 TYR A C 1
ATOM 1299 O O . TYR A 1 212 ? 22.609 15.73 -15.649 1 15.48 212 TYR A O 1
ATOM 1308 N N . VAL A 1 213 ? 21.316 14.182 -16.668 1 12.38 213 VAL A N 1
ATOM 1309 C CA . VAL A 1 213 ? 21.944 13.078 -15.929 1 12.77 213 VAL A CA 1
ATOM 1310 C C . VAL A 1 213 ? 23.405 12.951 -16.342 1 12.52 213 VAL A C 1
ATOM 1311 O O . VAL A 1 213 ? 24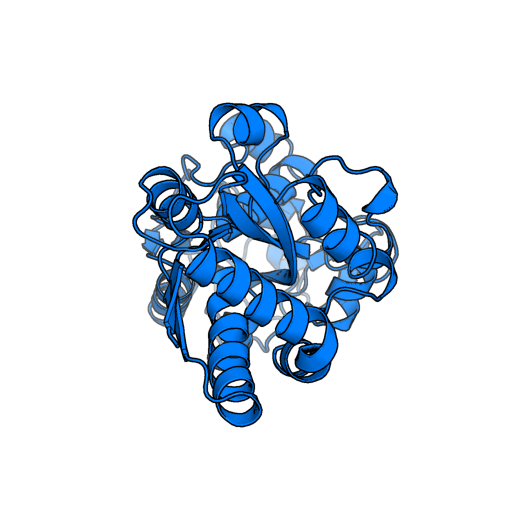.265 12.821 -15.482 1 12.8 213 VAL A O 1
ATOM 1315 N N . GLN A 1 214 ? 23.697 13.111 -17.639 1 11.9 214 GLN A N 1
ATOM 1316 C CA . GLN A 1 214 ? 25.074 13.06 -18.111 1 12.59 214 GLN A CA 1
ATOM 1317 C C . GLN A 1 214 ? 25.9 14.217 -17.579 1 13.47 214 GLN A C 1
ATOM 1318 O O . GLN A 1 214 ? 27.092 14.065 -17.358 1 13.77 214 GLN A O 1
ATOM 1324 N N . GLN A 1 215 ? 25.296 15.38 -17.411 1 14.1 215 GLN A N 1
ATOM 1325 C CA . GLN A 1 215 ? 26.014 16.573 -16.983 1 14.78 215 GLN A CA 1
ATOM 1326 C C . GLN A 1 215 ? 26.317 16.611 -15.492 1 16.15 215 GLN A C 1
ATOM 1327 O O . GLN A 1 215 ? 27.328 17.171 -15.087 1 17.12 215 GLN A O 1
ATOM 1333 N N . ILE A 1 216 ? 25.469 15.999 -14.675 1 15.7 216 ILE A N 1
ATOM 1334 C CA . ILE A 1 216 ? 25.616 16.062 -13.218 1 15.66 216 ILE A CA 1
ATOM 1335 C C . ILE A 1 216 ? 26.107 14.771 -12.605 1 15.52 216 ILE A C 1
ATOM 1336 O O . ILE A 1 216 ? 25.389 13.775 -12.634 1 14.6 216 ILE A O 1
ATOM 1341 N N . LYS A 1 217 ? 27.295 14.794 -11.985 1 16.13 217 LYS A N 1
ATOM 1342 C CA . LYS A 1 217 ? 27.793 13.599 -11.31 1 16.23 217 LYS A CA 1
ATOM 1343 C C . LYS A 1 217 ? 26.943 13.311 -10.07 1 15.43 217 LYS A C 1
ATOM 1344 O O . LYS A 1 217 ? 26.476 14.237 -9.401 1 14.87 217 LYS A O 1
ATOM 1350 N N . GLY A 1 218 ? 26.719 12.022 -9.81 1 14.37 218 GLY A N 1
ATOM 1351 C CA . GLY A 1 218 ? 25.915 11.551 -8.695 1 14.21 218 GLY A CA 1
ATOM 1352 C C . GLY A 1 218 ? 24.447 11.853 -8.898 1 13.99 218 GLY A C 1
ATOM 1353 O O . GLY A 1 218 ? 23.717 12.084 -7.928 1 14.78 218 GLY A O 1
ATOM 1354 N N . SER A 1 219 ? 23.994 11.86 -10.162 1 13.16 219 SER A N 1
ATOM 1355 C CA A SER A 1 219 ? 22.596 12.174 -10.423 0.74 12.81 219 SER A CA 1
ATOM 1356 C CA B SER A 1 219 ? 22.604 12.171 -10.456 0.26 13.03 219 SER A CA 1
ATOM 1357 C C . SER A 1 219 ? 21.728 10.939 -10.655 1 13.59 219 SER A C 1
ATOM 1358 O O . SER A 1 219 ? 22.23 9.851 -10.885 1 13.71 219 SER A O 1
ATOM 1363 N N . ILE A 1 220 ? 20.403 11.123 -10.596 1 13.18 220 ILE A N 1
ATOM 1364 C CA . ILE A 1 220 ? 19.447 10.078 -10.86 1 13.51 220 ILE A CA 1
ATOM 1365 C C . ILE A 1 220 ? 18.247 10.744 -11.502 1 13.43 220 ILE A C 1
ATOM 1366 O O . ILE A 1 220 ? 17.819 11.84 -11.123 1 13.19 220 ILE A O 1
ATOM 1371 N N . GLY A 1 221 ? 17.851 10.161 -12.609 1 13.32 221 GLY A N 1
ATOM 1372 C CA . GLY A 1 221 ? 16.702 10.578 -13.384 1 13.49 221 GLY A CA 1
ATOM 1373 C C . GLY A 1 221 ? 15.929 9.371 -13.861 1 14.49 221 GLY A C 1
ATOM 1374 O O . GLY A 1 221 ? 16.174 8.247 -13.418 1 15.33 221 GLY A O 1
ATOM 1375 N N . TYR A 1 222 ? 14.962 9.586 -14.739 1 13.9 222 TYR A N 1
ATOM 1376 C CA . TYR A 1 222 ? 14.154 8.495 -15.263 1 13.1 222 TYR A CA 1
ATOM 1377 C C . TYR A 1 222 ? 13.908 8.793 -16.727 1 11.93 222 TYR A C 1
ATOM 1378 O O . TYR A 1 222 ? 13.614 9.943 -17.088 1 11.56 222 TYR A O 1
ATOM 1387 N N . VAL A 1 223 ? 14.069 7.792 -17.584 1 10.44 223 VAL A N 1
ATOM 1388 C CA . VAL A 1 223 ? 13.867 7.978 -19.028 1 10.52 223 VAL A CA 1
ATOM 1389 C C . VAL A 1 223 ? 13.245 6.713 -19.623 1 11.63 223 VAL A C 1
ATOM 1390 O O . VAL A 1 223 ? 13.303 5.647 -19.007 1 12.42 223 VAL A O 1
ATOM 1394 N N . GLU A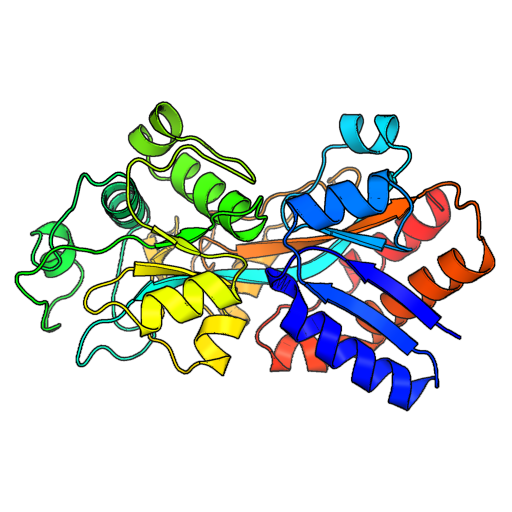 1 224 ? 12.684 6.793 -20.854 1 10.51 224 GLU A N 1
ATOM 1395 C CA . GLU A 1 224 ? 12.244 5.575 -21.53 1 10.55 224 GLU A CA 1
ATOM 1396 C C . GLU A 1 224 ? 13.557 4.846 -21.929 1 11.02 224 GLU A C 1
ATOM 1397 O O . GLU A 1 224 ? 14.532 5.52 -22.297 1 9.88 224 GLU A O 1
ATOM 1403 N N . LEU A 1 225 ? 13.617 3.501 -21.739 1 12.05 225 LEU A N 1
ATOM 1404 C CA . LEU A 1 225 ? 14.762 2.661 -22.019 1 12.85 225 LEU A CA 1
ATOM 1405 C C . LEU A 1 225 ? 15.559 3.025 -23.273 1 13.61 225 LEU A C 1
ATOM 1406 O O . LEU A 1 225 ? 16.799 3.012 -23.21 1 13.25 225 LEU A O 1
ATOM 1411 N N . ALA A 1 226 ? 14.895 3.353 -24.4 1 13.79 226 ALA A N 1
ATOM 1412 C CA . ALA A 1 226 ? 15.617 3.674 -25.63 1 14.83 226 ALA A CA 1
ATOM 1413 C C . ALA A 1 226 ? 16.584 4.823 -25.461 1 15.28 226 ALA A C 1
ATOM 1414 O O . ALA A 1 226 ? 17.633 4.814 -26.087 1 16.2 226 ALA A O 1
ATOM 1416 N N . TYR A 1 227 ? 16.28 5.765 -24.576 1 14.61 227 TYR A N 1
ATOM 1417 C CA . TYR A 1 227 ? 17.182 6.878 -24.323 1 14.71 227 TYR A CA 1
ATOM 1418 C C . TYR A 1 227 ? 18.412 6.433 -23.514 1 15.74 227 TYR A C 1
ATOM 1419 O O . TYR A 1 227 ? 19.494 6.937 -23.752 1 15.57 227 TYR A O 1
ATOM 1428 N N . ALA A 1 228 ? 18.252 5.49 -22.557 1 15.73 228 ALA A N 1
ATOM 1429 C CA . ALA A 1 228 ? 19.387 4.985 -21.8 1 15.94 228 ALA A CA 1
ATOM 1430 C C . ALA A 1 228 ? 20.278 4.176 -22.775 1 16.54 228 ALA A C 1
ATOM 1431 O O . ALA A 1 228 ? 21.485 4.393 -22.812 1 18.15 228 ALA A O 1
ATOM 1433 N N . LEU A 1 229 ? 19.687 3.336 -23.621 1 15.63 229 LEU A N 1
ATOM 1434 C CA . LEU A 1 229 ? 20.452 2.538 -24.576 1 16.79 229 LEU A CA 1
ATOM 1435 C C . LEU A 1 229 ? 21.192 3.365 -25.63 1 18.24 229 LEU A C 1
ATOM 1436 O O . LEU A 1 229 ? 22.383 3.101 -25.866 1 18.82 229 LEU A O 1
ATOM 1441 N N . GLN A 1 230 ? 20.54 4.368 -26.246 1 18.67 230 GLN A N 1
ATOM 1442 C CA . GLN A 1 230 ? 21.242 5.172 -27.271 1 19.51 230 GLN A CA 1
ATOM 1443 C C . GLN A 1 230 ? 22.376 5.991 -26.679 1 18.99 230 GLN A C 1
ATOM 1444 O O . GLN A 1 230 ? 23.392 6.197 -27.349 1 18.96 230 GLN A O 1
ATOM 1450 N N . ASN A 1 231 ? 22.258 6.372 -25.386 1 18.25 231 ASN A N 1
ATOM 1451 C CA . ASN A 1 231 ? 23.301 7.125 -24.706 1 18.18 231 ASN A CA 1
ATOM 1452 C C . ASN A 1 231 ? 24.313 6.277 -23.958 1 17.83 231 ASN A C 1
ATOM 1453 O O . ASN A 1 231 ? 25.264 6.832 -23.416 1 18.13 231 ASN A O 1
ATOM 1458 N N . LYS A 1 232 ? 24.113 4.954 -23.89 1 17.41 232 LYS A N 1
ATOM 1459 C CA . LYS A 1 232 ? 24.995 4.048 -23.155 1 18.51 232 LYS A CA 1
ATOM 1460 C C . LYS A 1 232 ? 25.069 4.471 -21.681 1 19.75 232 LYS A C 1
ATOM 1461 O O . LYS A 1 232 ? 26.148 4.586 -21.117 1 19.89 232 LYS A O 1
ATOM 1467 N N . MET A 1 233 ? 23.907 4.817 -21.109 1 19.69 233 MET A N 1
ATOM 1468 C CA . MET A 1 233 ? 23.794 5.279 -19.73 1 20.14 233 MET A CA 1
ATOM 1469 C C . MET A 1 233 ? 23.51 4.116 -18.81 1 19.25 233 MET A C 1
ATOM 1470 O O . MET A 1 233 ? 22.772 3.207 -19.182 1 19.79 233 MET A O 1
ATOM 1475 N N . PRO A 1 234 ? 24.006 4.171 -17.574 1 18.62 234 PRO A N 1
ATOM 1476 C CA . PRO A 1 234 ? 23.685 3.1 -16.624 1 18.04 234 PRO A CA 1
ATOM 1477 C C . PRO A 1 234 ? 22.256 3.245 -16.095 1 16.97 234 PRO A C 1
ATOM 1478 O O . PRO A 1 234 ? 22 4.123 -15.281 1 16.48 234 PRO A O 1
ATOM 1482 N N . TYR A 1 235 ? 21.35 2.398 -16.554 1 16.16 235 TYR A N 1
ATOM 1483 C CA . TYR A 1 235 ? 20.019 2.331 -15.967 1 15.89 235 TYR A CA 1
ATOM 1484 C C . TYR A 1 235 ? 20.163 1.378 -14.768 1 16.82 235 TYR A C 1
ATOM 1485 O O . TYR A 1 235 ? 21.196 0.705 -14.623 1 17.58 235 TYR A O 1
ATOM 1494 N N . THR A 1 236 ? 19.159 1.309 -13.91 1 16.67 236 THR A N 1
ATOM 1495 C CA . THR A 1 236 ? 19.218 0.422 -12.75 1 16.46 236 THR A CA 1
ATOM 1496 C C . THR A 1 236 ? 18.298 -0.79 -12.938 1 16.54 236 THR A C 1
ATOM 1497 O O . THR A 1 236 ? 17.319 -0.745 -13.704 1 16.25 236 THR A O 1
ATOM 1501 N N . SER A 1 237 ? 18.555 -1.829 -12.175 1 16.29 237 SER A N 1
ATOM 1502 C CA . SER A 1 237 ? 17.608 -2.903 -12.003 1 17.3 237 SER A CA 1
ATOM 1503 C C . SER A 1 237 ? 16.563 -2.377 -10.985 1 16.94 237 SER A C 1
ATOM 1504 O O . SER A 1 237 ? 16.852 -1.494 -10.188 1 17.95 237 SER A O 1
ATOM 1507 N N . LEU A 1 238 ? 15.381 -2.963 -10.966 1 15.85 238 LEU A N 1
ATOM 1508 C CA . LEU A 1 238 ? 14.33 -2.658 -9.994 1 15.07 238 LEU A CA 1
ATOM 1509 C C . LEU A 1 238 ? 13.776 -3.99 -9.524 1 15.73 238 LEU A C 1
ATOM 1510 O O . LEU A 1 238 ? 13.787 -4.957 -10.274 1 15.6 238 LEU A O 1
ATOM 1515 N N . GLN A 1 239 ? 13.252 -4.039 -8.311 1 15.73 239 GLN A N 1
ATOM 1516 C CA . GLN A 1 239 ? 12.619 -5.241 -7.806 1 16.04 239 GLN A CA 1
ATOM 1517 C C . GLN A 1 239 ? 11.148 -5.136 -8.218 1 16.36 239 GLN A C 1
ATOM 1518 O O . GLN A 1 239 ? 10.546 -4.072 -8.042 1 16.65 239 GLN A O 1
ATOM 1524 N N . ASN A 1 240 ? 10.58 -6.202 -8.795 1 15.83 240 ASN A N 1
ATOM 1525 C CA . ASN A 1 240 ? 9.165 -6.173 -9.169 1 16.01 240 ASN A CA 1
ATOM 1526 C C . ASN A 1 240 ? 8.268 -6.575 -7.976 1 16.98 240 ASN A C 1
ATOM 1527 O O . ASN A 1 240 ? 8.784 -6.936 -6.91 1 17.27 240 ASN A O 1
ATOM 1532 N N . ALA A 1 241 ? 6.939 -6.484 -8.131 1 17.18 241 ALA A N 1
ATOM 1533 C CA . ALA A 1 241 ? 5.968 -6.834 -7.091 1 18.05 241 ALA A CA 1
ATOM 1534 C C . ALA A 1 241 ? 6.116 -8.302 -6.633 1 18.32 241 ALA A C 1
ATOM 1535 O O . ALA A 1 241 ? 5.877 -8.616 -5.459 1 18.71 241 ALA A O 1
ATOM 1537 N N . ALA A 1 242 ? 6.593 -9.177 -7.522 1 17.54 242 ALA A N 1
ATOM 1538 C CA . ALA A 1 242 ? 6.867 -10.568 -7.147 1 18.2 242 ALA A CA 1
ATOM 1539 C C . ALA A 1 242 ? 8.177 -10.745 -6.338 1 18.46 242 ALA A C 1
ATOM 1540 O O . ALA A 1 242 ? 8.478 -11.849 -5.895 1 19.25 242 ALA A O 1
ATOM 1542 N N . GLY A 1 243 ? 8.919 -9.668 -6.113 1 17.36 243 GLY A N 1
ATOM 1543 C CA . GLY A 1 243 ? 10.143 -9.715 -5.327 1 16.71 243 GLY A CA 1
ATOM 1544 C C . GLY A 1 243 ? 11.377 -10.122 -6.107 1 16.18 243 GLY A C 1
ATOM 1545 O O . GLY A 1 243 ? 12.431 -10.361 -5.508 1 17.02 243 GLY A O 1
ATOM 1546 N N . GLN A 1 244 ? 11.289 -10.135 -7.452 1 14.45 244 GLN A N 1
ATOM 1547 C CA . GLN A 1 244 ? 12.419 -10.482 -8.299 1 14.39 244 GLN A CA 1
ATOM 1548 C C . GLN A 1 244 ? 13.186 -9.265 -8.783 1 14.12 244 GLN A C 1
ATOM 1549 O O . GLN A 1 244 ? 12.594 -8.263 -9.115 1 12.71 244 GLN A O 1
ATOM 1555 N N . TRP A 1 245 ? 14.5 -9.395 -8.906 1 14.76 245 TRP A N 1
ATOM 1556 C CA . TRP A 1 245 ? 15.365 -8.353 -9.426 1 14.82 245 TRP A CA 1
ATOM 1557 C C . TRP A 1 245 ? 15.313 -8.408 -10.937 1 14.96 245 TRP A C 1
ATOM 1558 O O . TRP A 1 245 ? 15.627 -9.436 -11.536 1 14.64 245 TRP A O 1
ATOM 1569 N N . ILE A 1 246 ? 14.861 -7.316 -11.553 1 14.26 246 ILE A N 1
ATOM 1570 C CA . ILE A 1 246 ? 14.651 -7.312 -12.999 1 14.31 246 ILE A CA 1
ATOM 1571 C C . ILE A 1 246 ? 15.498 -6.286 -13.702 1 15.84 246 ILE A C 1
ATOM 1572 O O . ILE A 1 246 ? 15.612 -5.165 -13.235 1 15.31 246 ILE A O 1
ATOM 1577 N N . GLU A 1 247 ? 16.008 -6.644 -14.872 1 16.58 247 GLU A N 1
ATOM 1578 C CA . GLU A 1 247 ? 16.708 -5.715 -15.742 1 17.92 247 GLU A CA 1
ATOM 1579 C C . GLU A 1 247 ? 15.728 -5.267 -16.805 1 16.92 247 GLU A C 1
ATOM 1580 O O . GLU A 1 247 ? 14.975 -6.079 -17.347 1 16.06 247 GLU A O 1
ATOM 1586 N N . PRO A 1 248 ? 15.693 -3.956 -17.08 1 15.63 248 PRO A N 1
ATOM 1587 C CA . PRO A 1 248 ? 14.741 -3.472 -18.071 1 15.27 248 PRO A CA 1
ATOM 1588 C C . PRO A 1 248 ? 15.161 -3.846 -19.486 1 14.85 248 PRO A C 1
ATOM 1589 O O . PRO A 1 248 ? 16.298 -3.602 -19.876 1 14.43 248 PRO A O 1
ATOM 1593 N N . ASN A 1 249 ? 14.263 -4.483 -20.216 1 14.17 249 ASN A N 1
ATOM 1594 C CA . ASN A 1 249 ? 14.519 -4.884 -21.598 1 14.8 249 ASN A CA 1
ATOM 1595 C C . ASN A 1 249 ? 13.222 -5.318 -22.244 1 15.01 249 ASN A C 1
ATOM 1596 O O . ASN A 1 249 ? 12.218 -5.491 -21.541 1 14.55 249 ASN A O 1
ATOM 1601 N N . ALA A 1 250 ? 13.21 -5.544 -23.576 1 15.45 250 ALA A N 1
ATOM 1602 C CA . ALA A 1 250 ? 11.97 -5.982 -24.25 1 16.17 250 ALA A CA 1
ATOM 1603 C C . ALA A 1 250 ? 11.325 -7.208 -23.578 1 15.6 250 ALA A C 1
ATOM 1604 O O . ALA A 1 250 ? 10.11 -7.263 -23.479 1 14.71 250 ALA A O 1
ATOM 1606 N N . GLU A 1 251 ? 12.131 -8.143 -23.063 1 16.2 251 GLU A N 1
ATOM 1607 C CA . GLU A 1 251 ? 11.583 -9.344 -22.401 1 17.13 251 GLU A CA 1
ATOM 1608 C C . GLU A 1 251 ? 10.784 -9.006 -21.122 1 16.09 251 GLU A C 1
ATOM 1609 O O . GLU A 1 251 ? 9.686 -9.539 -20.906 1 16.46 251 GLU A O 1
ATOM 1615 N N . SER A 1 252 ? 11.361 -8.154 -20.266 1 13.92 252 SER A N 1
ATOM 1616 C CA . SER A 1 252 ? 10.69 -7.787 -19.027 1 13.59 252 SER A CA 1
ATOM 1617 C C . SER A 1 252 ? 9.501 -6.873 -19.278 1 13.4 252 SER A C 1
ATOM 1618 O O . SER A 1 252 ? 8.519 -6.931 -18.525 1 13.84 252 SER A O 1
ATOM 1621 N N . PHE A 1 253 ? 9.551 -6.054 -20.357 1 12.83 253 PHE A N 1
ATOM 1622 C CA . PHE A 1 253 ? 8.416 -5.219 -20.701 1 13.61 253 PHE A CA 1
ATOM 1623 C C . PHE A 1 253 ? 7.285 -6.13 -21.197 1 13.91 253 PHE A C 1
ATOM 1624 O O . PHE A 1 253 ? 6.128 -5.933 -20.832 1 14.26 253 PHE A O 1
ATOM 1632 N N . ALA A 1 254 ? 7.609 -7.113 -22.026 1 14.25 254 ALA A N 1
ATOM 1633 C CA . ALA A 1 254 ? 6.63 -8.063 -22.555 1 14.99 254 ALA A CA 1
ATOM 1634 C C . ALA A 1 254 ? 6.005 -8.88 -21.435 1 15.91 254 ALA A C 1
ATOM 1635 O O . ALA A 1 25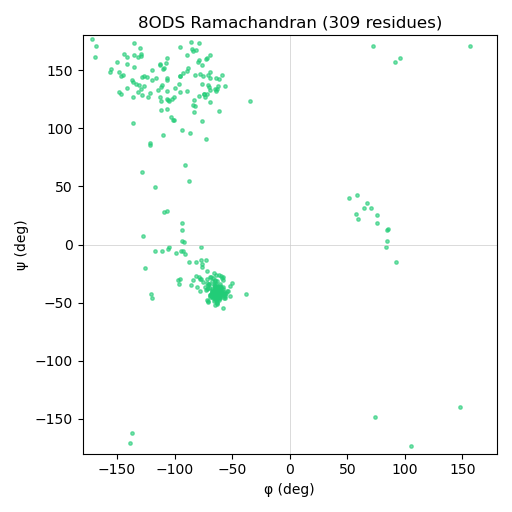4 ? 4.801 -9.123 -21.447 1 15.52 254 ALA A O 1
ATOM 1637 N N . ALA A 1 255 ? 6.802 -9.267 -20.436 1 16.45 255 ALA A N 1
ATOM 1638 C CA . ALA A 1 255 ? 6.273 -10.002 -19.282 1 16.52 255 ALA A CA 1
ATOM 1639 C C . ALA A 1 255 ? 5.25 -9.15 -18.533 1 15.95 255 ALA A C 1
ATOM 1640 O O . ALA A 1 255 ? 4.218 -9.665 -18.128 1 15.57 255 ALA A O 1
ATOM 1642 N N . ALA A 1 256 ? 5.5 -7.843 -18.402 1 16.26 256 ALA A N 1
ATOM 1643 C CA . ALA A 1 256 ? 4.531 -6.95 -17.765 1 16.29 256 ALA A CA 1
ATOM 1644 C C . ALA A 1 256 ? 3.268 -6.816 -18.625 1 17.38 256 ALA A C 1
ATOM 1645 O O . ALA A 1 256 ? 2.144 -6.92 -18.102 1 17.88 256 ALA A O 1
ATOM 1647 N N . ALA A 1 257 ? 3.451 -6.624 -19.95 1 17.09 257 ALA A N 1
ATOM 1648 C CA . ALA A 1 257 ? 2.36 -6.515 -20.908 1 17.83 257 ALA A CA 1
ATOM 1649 C C . ALA A 1 257 ? 1.522 -7.765 -20.967 1 18.9 257 ALA A C 1
ATOM 1650 O O . ALA A 1 257 ? 0.361 -7.671 -21.335 1 19.2 257 ALA A O 1
ATOM 1652 N N . ALA A 1 258 ? 2.087 -8.944 -20.633 1 18.85 258 ALA A N 1
ATOM 1653 C CA . ALA A 1 258 ? 1.344 -10.195 -20.711 1 19.94 258 ALA A CA 1
ATOM 1654 C C . ALA A 1 258 ? 0.106 -10.241 -19.84 1 19.89 258 ALA A C 1
ATOM 1655 O O . ALA A 1 258 ? -0.844 -10.935 -20.182 1 19.39 258 ALA A O 1
ATOM 1657 N N . SER A 1 259 ? 0.087 -9.485 -18.74 1 19.87 259 SER A N 1
ATOM 1658 C CA . SER A 1 259 ? -1.1 -9.46 -17.881 1 20.69 259 SER A CA 1
ATOM 1659 C C . SER A 1 259 ? -2.103 -8.33 -18.246 1 19.96 259 SER A C 1
ATOM 1660 O O . SER A 1 259 ? -3.114 -8.183 -17.566 1 20.17 259 SER A O 1
ATOM 1663 N N . ALA A 1 260 ? -1.833 -7.537 -19.311 1 19.31 260 ALA A N 1
ATOM 1664 C CA . ALA A 1 260 ? -2.741 -6.457 -19.696 1 18.94 260 ALA A CA 1
ATOM 1665 C C . ALA A 1 260 ? -4.066 -6.973 -20.269 1 18.51 260 ALA A C 1
ATOM 1666 O O . ALA A 1 260 ? -4.073 -7.7 -21.25 1 18.43 260 ALA A O 1
ATOM 1668 N N . ASP A 1 261 ? -5.187 -6.586 -19.66 1 18.28 261 ASP A N 1
ATOM 1669 C CA . ASP A 1 261 ? -6.501 -6.99 -20.145 1 18.65 261 ASP A CA 1
ATOM 1670 C C . ASP A 1 261 ? -7.025 -5.942 -21.141 1 18.48 261 ASP A C 1
ATOM 1671 O O . ASP A 1 261 ? -8.015 -5.25 -20.866 1 19.35 261 ASP A O 1
ATOM 1676 N N . TRP A 1 262 ? -6.39 -5.851 -22.314 1 17.2 262 TRP A N 1
ATOM 1677 C CA . TRP A 1 262 ? -6.803 -4.899 -23.338 1 17.33 262 TRP A CA 1
ATOM 1678 C C . TRP A 1 262 ? -8.228 -5.14 -23.852 1 18.1 262 TRP A C 1
ATOM 1679 O O . TRP A 1 262 ? -8.939 -4.177 -24.156 1 18.09 262 TRP A O 1
ATOM 1690 N N . ALA A 1 263 ? -8.618 -6.401 -23.981 1 18.38 263 ALA A N 1
ATOM 1691 C CA . ALA A 1 263 ? -9.93 -6.807 -24.491 1 20.37 263 ALA A CA 1
ATOM 1692 C C . ALA A 1 263 ? -11.075 -6.148 -23.716 1 21.95 263 ALA A C 1
ATOM 1693 O O . ALA A 1 263 ? -12.033 -5.683 -24.325 1 22.43 263 ALA A O 1
ATOM 1695 N N . ASN A 1 264 ? -10.95 -6.04 -22.386 1 22.14 264 ASN A N 1
ATOM 1696 C CA . ASN A 1 264 ? -11.981 -5.404 -21.548 1 22.73 264 ASN A CA 1
ATOM 1697 C C . ASN A 1 264 ? -11.782 -3.917 -21.257 1 23.36 264 ASN A C 1
ATOM 1698 O O . ASN A 1 264 ? -12.584 -3.306 -20.521 1 23.89 264 ASN A O 1
ATOM 1703 N N . ALA A 1 265 ? -10.741 -3.316 -21.836 1 22.48 265 ALA A N 1
ATOM 1704 C CA . ALA A 1 265 ? -10.497 -1.895 -21.647 1 22.96 265 ALA A CA 1
ATOM 1705 C C . ALA A 1 265 ? -11.368 -1.099 -22.618 1 22.54 265 ALA A C 1
ATOM 1706 O O . ALA A 1 265 ? -11.676 -1.569 -23.726 1 24.07 265 ALA A O 1
ATOM 1708 N N . ARG A 1 266 ? -11.823 0.069 -22.187 1 20.09 266 ARG A N 1
ATOM 1709 C CA . ARG A 1 266 ? -12.611 0.94 -23.052 1 19.32 266 ARG A CA 1
ATOM 1710 C C . ARG A 1 266 ? -11.658 2.002 -23.55 1 16.86 266 ARG A C 1
ATOM 1711 O O . ARG A 1 266 ? -10.937 2.596 -22.741 1 16.67 266 ARG A O 1
ATOM 1719 N N . ASP A 1 267 ? -11.592 2.185 -24.872 1 15.38 267 ASP A N 1
ATOM 1720 C CA . ASP A 1 267 ? -10.647 3.118 -25.499 1 14.19 267 ASP A CA 1
ATOM 1721 C C . ASP A 1 267 ? -9.203 2.774 -25.129 1 13.46 267 ASP A C 1
ATOM 1722 O O . ASP A 1 267 ? -8.361 3.66 -25.073 1 13.82 267 ASP A O 1
ATOM 1727 N N . PHE A 1 268 ? -8.93 1.494 -24.805 1 12.82 268 PHE A N 1
ATOM 1728 C CA . PHE A 1 268 ? -7.605 1.033 -24.412 1 13.19 268 PHE A CA 1
ATOM 1729 C C . PHE A 1 268 ? -7.072 1.759 -23.177 1 14.53 268 PHE A C 1
ATOM 1730 O O . PHE A 1 268 ? -5.862 1.839 -23.002 1 14.81 268 PHE A O 1
ATOM 1738 N N . ASN A 1 269 ? -7.962 2.35 -22.352 1 14.54 269 ASN A N 1
ATOM 1739 C CA . ASN A 1 269 ? -7.512 3.087 -21.185 1 14.39 269 ASN A CA 1
ATOM 1740 C C . ASN A 1 269 ? -7.013 2.121 -20.14 1 15.7 269 ASN A C 1
ATOM 1741 O O . ASN A 1 269 ? -7.778 1.682 -19.295 1 16.64 269 ASN A O 1
ATOM 1746 N N . LEU A 1 270 ? -5.708 1.808 -20.164 1 16.44 270 LEU A N 1
ATOM 1747 C CA . LEU A 1 270 ? -5.141 0.849 -19.215 1 17.03 270 LEU A CA 1
ATOM 1748 C C . LEU A 1 270 ? -3.715 1.227 -18.915 1 16.64 270 LEU A C 1
ATOM 1749 O O . LEU A 1 270 ? -2.951 1.499 -19.841 1 15.94 270 LEU A O 1
ATOM 1754 N N . VAL A 1 271 ? -3.365 1.28 -17.617 1 16.82 271 VAL A N 1
ATOM 1755 C CA . VAL A 1 271 ? -2.02 1.579 -17.161 1 18.17 271 VAL A CA 1
ATOM 1756 C C . VAL A 1 271 ? -1.398 0.267 -16.671 1 18.04 271 VAL A C 1
ATOM 1757 O O . VAL A 1 271 ? -1.999 -0.413 -15.832 1 18.59 271 VAL A O 1
ATOM 1761 N N . ILE A 1 272 ? -0.23 -0.124 -17.208 1 17.38 272 ILE A N 1
ATOM 1762 C CA . ILE A 1 272 ? 0.34 -1.438 -16.886 1 16.59 272 ILE A CA 1
ATOM 1763 C C . ILE A 1 272 ? 1.573 -1.4 -15.949 1 17.41 272 ILE A C 1
ATOM 1764 O O . ILE A 1 272 ? 2.38 -2.343 -15.949 1 17.59 272 ILE A O 1
ATOM 1769 N N . THR A 1 273 ? 1.656 -0.387 -15.087 1 17.26 273 THR A N 1
ATOM 1770 C CA . THR A 1 273 ? 2.735 -0.317 -14.0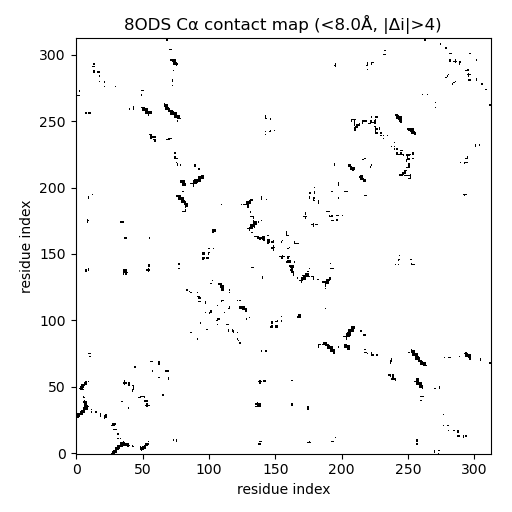96 1 17.71 273 THR A CA 1
ATOM 1771 C C . THR A 1 273 ? 2.527 -1.355 -12.969 1 17.97 273 THR A C 1
ATOM 1772 O O . THR A 1 273 ? 1.42 -1.849 -12.747 1 18.16 273 THR A O 1
ATOM 1776 N N . ASN A 1 274 ? 3.612 -1.678 -12.259 1 18.54 274 ASN A N 1
ATOM 1777 C CA . ASN A 1 274 ? 3.663 -2.634 -11.172 1 19.02 274 ASN A CA 1
ATOM 1778 C C . ASN A 1 274 ? 3.062 -3.97 -11.545 1 19.29 274 ASN A C 1
ATOM 1779 O O . ASN A 1 274 ? 2.393 -4.604 -10.733 1 19.35 274 ASN A O 1
ATOM 1784 N N . ALA A 1 275 ? 3.326 -4.412 -12.763 1 19.58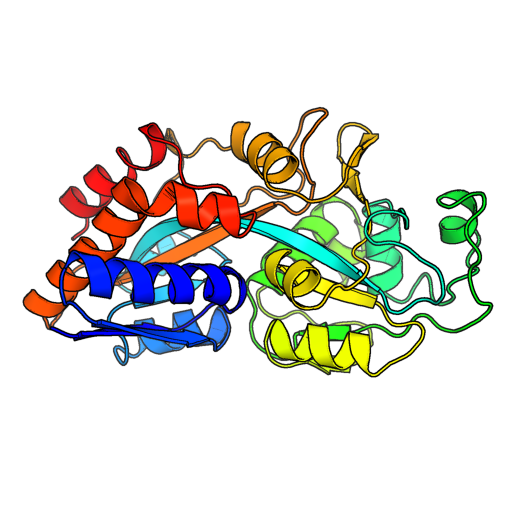 275 ALA A N 1
ATOM 1785 C CA . ALA A 1 275 ? 2.765 -5.654 -13.278 1 19.89 275 ALA A CA 1
ATOM 1786 C C . ALA A 1 275 ? 3.128 -6.877 -12.448 1 20.35 275 ALA A C 1
ATOM 1787 O O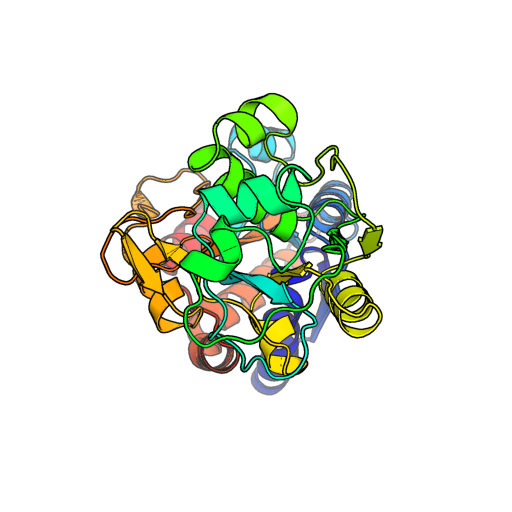 . ALA A 1 275 ? 4.233 -6.972 -11.896 1 19.6 275 ALA A O 1
ATOM 1789 N N . PRO A 1 276 ? 2.197 -7.845 -12.358 1 20.82 276 PRO A N 1
ATOM 1790 C CA . PRO A 1 276 ? 2.475 -9.039 -11.554 1 20.58 276 PRO A CA 1
ATOM 1791 C C . PRO A 1 276 ? 3.369 -10.047 -12.269 1 21.4 276 PRO A C 1
ATOM 1792 O O . PRO A 1 276 ? 3.623 -9.931 -13.484 1 21.65 276 PRO A O 1
ATOM 1796 N N . GLY A 1 277 ? 3.772 -11.079 -11.539 1 20.96 277 GLY A N 1
ATOM 1797 C CA . GLY A 1 277 ? 4.541 -12.153 -12.149 1 21.44 277 GLY A CA 1
ATOM 1798 C C . GLY A 1 277 ? 6.03 -11.98 -11.978 1 21.64 277 GLY A C 1
ATOM 1799 O O . GLY A 1 277 ? 6.536 -10.867 -11.773 1 22.32 277 GLY A O 1
ATOM 1800 N N . GLU A 1 278 ? 6.726 -13.073 -12.132 1 20.05 278 GLU A N 1
ATOM 1801 C CA . GLU A 1 278 ? 8.14 -13.146 -11.848 1 19.54 278 GLU A CA 1
ATOM 1802 C C . GLU A 1 278 ? 9.052 -12.391 -12.782 1 18.05 278 GLU A C 1
ATOM 1803 O O . GLU A 1 278 ? 10.131 -12.01 -12.346 1 18.7 278 GLU A O 1
ATOM 1809 N N . LYS A 1 279 ? 8.68 -12.196 -14.039 1 16.25 279 LYS A N 1
ATOM 1810 C CA . LYS A 1 279 ? 9.608 -11.554 -14.977 1 16.06 279 LYS A CA 1
ATOM 1811 C C . LYS A 1 279 ? 9.299 -10.113 -15.335 1 14.84 279 LYS A C 1
ATOM 1812 O O . LYS A 1 279 ? 10.037 -9.524 -16.114 1 15.22 279 LYS A O 1
ATOM 1818 N N . ALA A 1 280 ? 8.214 -9.561 -14.812 1 13.13 280 ALA A N 1
ATOM 1819 C CA . ALA A 1 280 ? 7.774 -8.242 -15.209 1 12.57 280 ALA A CA 1
ATOM 1820 C C . ALA A 1 280 ? 8.641 -7.08 -14.759 1 12.83 280 ALA A C 1
ATOM 1821 O O . ALA A 1 280 ? 8.995 -6.978 -13.602 1 13.61 280 ALA A O 1
ATOM 1823 N N . TRP A 1 281 ? 8.906 -6.14 -15.671 1 13.2 281 TRP A N 1
ATOM 1824 C CA . TRP A 1 281 ? 9.572 -4.888 -15.317 1 13.4 281 TRP A CA 1
ATOM 1825 C C . TRP A 1 281 ? 8.479 -4.032 -14.69 1 13.44 281 TRP A C 1
ATOM 1826 O O . TRP A 1 281 ? 7.408 -3.888 -15.275 1 13.45 281 TRP A O 1
ATOM 1837 N N . PRO A 1 282 ? 8.708 -3.485 -13.478 1 13.46 282 PRO A N 1
ATOM 1838 C CA . PRO A 1 282 ? 7.627 -2.78 -12.773 1 13.44 282 PRO A CA 1
ATOM 1839 C C . PRO A 1 282 ? 7.203 -1.414 -13.308 1 13.51 282 PRO A C 1
ATOM 1840 O O . PRO A 1 282 ? 6.15 -0.942 -12.91 1 13.43 282 PRO A O 1
ATOM 1844 N N . ILE A 1 283 ? 7.964 -0.788 -14.194 1 13.48 283 ILE A N 1
ATOM 1845 C CA . ILE A 1 283 ? 7.528 0.515 -14.751 1 14.2 283 ILE A CA 1
ATOM 1846 C C . ILE A 1 283 ? 7.313 0.373 -16.244 1 14.93 283 ILE A C 1
ATOM 1847 O O . ILE A 1 283 ? 7.862 1.139 -17.031 1 15.7 283 ILE A O 1
ATOM 1852 N N . THR A 1 284 ? 6.571 -0.663 -16.636 1 14.75 284 THR A N 1
ATOM 1853 C CA . THR A 1 284 ? 6.237 -0.859 -18.049 1 14.67 284 THR A CA 1
ATOM 1854 C C . THR A 1 284 ? 5.096 0.115 -18.409 1 15.39 284 THR A C 1
ATOM 1855 O O . THR A 1 284 ? 4.261 0.452 -17.556 1 15.88 284 THR A O 1
ATOM 1859 N N . ALA A 1 285 ? 5.086 0.6 -19.659 1 14.98 285 ALA A N 1
ATOM 1860 C CA . ALA A 1 285 ? 4.151 1.622 -20.076 1 14.83 285 ALA A CA 1
ATOM 1861 C C . ALA A 1 285 ? 3.797 1.524 -21.556 1 14.33 285 ALA A C 1
ATOM 1862 O O . ALA A 1 285 ? 4.522 0.911 -22.328 1 14.22 285 ALA A O 1
ATOM 1864 N N . THR A 1 286 ? 2.652 2.076 -21.933 1 13.32 286 THR A N 1
ATOM 1865 C CA . THR A 1 286 ? 2.191 2.024 -23.324 1 13.23 286 THR A CA 1
ATOM 1866 C C . THR A 1 286 ? 2.134 3.449 -23.834 1 12.56 286 THR A C 1
ATOM 1867 O O . THR A 1 286 ? 1.78 4.36 -23.075 1 13.62 286 THR A O 1
ATOM 1871 N N . ASN A 1 287 ? 2.474 3.647 -25.096 1 10.83 287 ASN A N 1
ATOM 1872 C CA . ASN A 1 287 ? 2.302 4.928 -25.723 1 10.92 287 ASN A CA 1
ATOM 1873 C C . ASN A 1 287 ? 0.947 4.827 -26.45 1 11.2 287 ASN A C 1
ATOM 1874 O O . ASN A 1 287 ? 0.582 3.766 -26.971 1 11.49 287 ASN A O 1
ATOM 1879 N N . PHE A 1 288 ? 0.216 5.924 -26.483 1 10.13 288 PHE A N 1
ATOM 1880 C CA . PHE A 1 288 ? -1.097 5.994 -27.102 1 10.59 288 PHE A CA 1
ATOM 1881 C C . PHE A 1 288 ? -1.133 7.08 -28.142 1 12.51 288 PHE A C 1
ATOM 1882 O O . PHE A 1 288 ? -0.587 8.174 -27.95 1 13.31 288 PHE A O 1
ATOM 1890 N N . MET A 1 289 ? -1.866 6.819 -29.214 1 12.76 289 MET A N 1
ATOM 1891 C CA . MET A 1 289 ? -2.053 7.781 -30.267 1 13.78 289 MET A CA 1
ATOM 1892 C C . MET A 1 289 ? -3.489 8.313 -30.162 1 14.19 289 MET A C 1
ATOM 1893 O O . MET A 1 289 ? -4.388 7.562 -29.834 1 14.31 289 MET A O 1
ATOM 1898 N N . LEU A 1 290 ? -3.681 9.612 -30.403 1 13.77 290 LEU A N 1
ATOM 1899 C CA . LEU A 1 290 ? -4.969 10.313 -30.32 1 12.89 290 LEU A CA 1
ATOM 1900 C C . LEU A 1 290 ? -5.299 10.934 -31.657 1 13.09 290 LEU A C 1
ATOM 1901 O O . LEU A 1 290 ? -4.48 11.668 -32.206 1 13.34 290 LEU A O 1
ATOM 1906 N N . MET A 1 291 ? -6.525 10.706 -32.144 1 12.24 291 MET A N 1
ATOM 1907 C CA . MET A 1 291 ? -6.996 11.275 -33.404 1 13.78 291 MET A CA 1
ATOM 1908 C C . MET A 1 291 ? -8.46 11.677 -33.281 1 14.64 291 MET A C 1
ATOM 1909 O O . MET A 1 291 ? -9.186 11.104 -32.481 1 14.4 291 MET A O 1
ATOM 1914 N N . HIS A 1 292 ? -8.896 12.628 -34.091 1 15.02 292 HIS A N 1
ATOM 1915 C CA . HIS A 1 292 ? -10.274 13.092 -34.071 1 15.76 292 HIS A CA 1
ATOM 1916 C C . HIS A 1 292 ? -11.166 12.075 -34.716 1 16.6 292 HIS A C 1
ATOM 1917 O O . HIS A 1 292 ? -10.874 11.605 -35.812 1 15.97 292 HIS A O 1
ATOM 1924 N N . LYS A 1 293 ? -12.246 11.707 -34.026 1 17.54 293 LYS A N 1
ATOM 1925 C CA . LYS A 1 293 ? -13.196 10.741 -34.563 1 18.33 293 LYS A CA 1
ATOM 1926 C C . LYS A 1 293 ? -13.907 11.268 -35.82 1 19.29 293 LYS A C 1
ATOM 1927 O O . LYS A 1 293 ? -14.212 10.481 -36.717 1 19.9 293 LYS A O 1
ATOM 1933 N N . GLN A 1 294 ? -14.114 12.584 -35.911 1 19.56 294 GLN A N 1
ATOM 1934 C CA . GLN A 1 294 ? -14.713 13.2 -37.096 1 21.31 294 GLN A CA 1
ATOM 1935 C C . GLN A 1 294 ? -13.707 14.207 -37.629 1 22.25 294 GLN A C 1
ATOM 1936 O O . GLN A 1 294 ? -13.74 15.386 -37.262 1 22.23 294 GLN A O 1
ATOM 1942 N N . PRO A 1 295 ? -12.759 13.748 -38.453 1 22.87 295 PRO A N 1
ATOM 1943 C CA . PRO A 1 295 ? -11.737 14.674 -38.947 1 23.73 295 PRO A CA 1
ATOM 1944 C C . PRO A 1 295 ? -12.283 15.677 -39.953 1 24.88 295 PRO A C 1
ATOM 1945 O O . PRO A 1 295 ? -13.179 15.352 -40.722 1 25.2 295 PRO A O 1
ATOM 1949 N N . LYS A 1 296 ? -11.742 16.895 -39.936 1 25.6 296 LYS A N 1
ATOM 1950 C CA . LYS A 1 296 ? -12.072 17.873 -40.965 1 27.32 296 LYS A CA 1
ATOM 1951 C C . LYS A 1 296 ? -11.389 17.433 -42.275 1 28.15 296 LYS A C 1
ATOM 1952 O O . LYS A 1 296 ? -11.96 17.65 -43.342 1 29.48 296 LYS A O 1
ATOM 1958 N N . ASP A 1 297 ? -10.189 16.787 -42.205 1 26.61 297 ASP A N 1
ATOM 1959 C CA . ASP A 1 297 ? -9.532 16.28 -43.408 1 26.1 297 ASP A CA 1
ATOM 1960 C C . ASP A 1 297 ? -9.546 14.766 -43.435 1 25.05 297 ASP A C 1
ATOM 1961 O O . ASP A 1 297 ? -8.645 14.108 -42.897 1 24.25 297 ASP A O 1
ATOM 1966 N N . ALA A 1 298 ? -10.549 14.23 -44.103 1 24.34 298 ALA A N 1
ATOM 1967 C CA . ALA A 1 298 ? -10.736 12.813 -44.245 1 24.8 298 ALA A CA 1
ATOM 1968 C C . ALA A 1 298 ? -9.54 12.129 -44.915 1 25.14 298 ALA A C 1
ATOM 1969 O O . ALA A 1 298 ? -9.116 11.058 -44.45 1 24.58 298 ALA A O 1
ATOM 1971 N N . ALA A 1 299 ? -8.967 12.763 -45.969 1 24.53 299 ALA A N 1
ATOM 1972 C CA . ALA A 1 299 ? -7.822 12.187 -46.674 1 24.26 299 ALA A CA 1
ATOM 1973 C C . ALA A 1 299 ? -6.611 12.019 -45.753 1 23.83 299 ALA A C 1
ATOM 1974 O O . ALA A 1 299 ? -5.998 10.946 -45.74 1 23.57 299 ALA A O 1
ATOM 1976 N N . ARG A 1 300 ? -6.29 13.055 -44.961 1 23.08 300 ARG A N 1
ATOM 1977 C CA . ARG A 1 300 ? -5.15 12.979 -44.06 1 22.61 300 ARG A CA 1
ATOM 1978 C C . ARG A 1 300 ? -5.422 12.027 -42.917 1 20.27 300 ARG A C 1
ATOM 1979 O O . ARG A 1 300 ? -4.494 11.372 -42.483 1 20.31 300 ARG A O 1
ATOM 1987 N N . SER A 1 301 ? -6.671 11.928 -42.435 1 18.68 301 SER A N 1
ATOM 1988 C CA . SER A 1 301 ? -6.994 11.007 -41.353 1 17.98 301 SER A CA 1
ATOM 1989 C C . SER A 1 301 ? -6.863 9.564 -41.809 1 17.47 301 SER A C 1
ATOM 1990 O O . SER A 1 301 ? -6.319 8.73 -41.082 1 16.82 301 SER A O 1
ATOM 1993 N N . LYS A 1 302 ? -7.321 9.282 -43.025 1 16.74 302 LYS A N 1
ATOM 1994 C CA . LYS A 1 302 ? -7.185 7.957 -43.627 1 17.14 302 LYS A CA 1
ATOM 1995 C C . LYS A 1 302 ? -5.71 7.614 -43.806 1 16.12 302 LYS A C 1
ATOM 1996 O O . LYS A 1 302 ? -5.317 6.466 -43.577 1 16.21 302 LYS A O 1
ATOM 2002 N N . ALA A 1 303 ? -4.906 8.605 -44.234 1 15.35 303 ALA A N 1
ATOM 2003 C CA . ALA A 1 303 ? -3.466 8.483 -44.416 1 15.24 303 ALA A CA 1
ATOM 2004 C C . ALA A 1 303 ? -2.781 8.229 -43.07 1 14.84 303 ALA A C 1
ATOM 2005 O O . ALA A 1 303 ? -1.797 7.475 -43.006 1 15.37 303 ALA A O 1
ATOM 2007 N N . THR A 1 304 ? -3.295 8.832 -41.99 1 13.97 304 THR A N 1
ATOM 2008 C CA . THR A 1 304 ? -2.755 8.597 -40.647 1 13.01 304 THR A CA 1
ATOM 2009 C C . THR A 1 304 ? -3.004 7.167 -40.245 1 12.83 304 THR A C 1
ATOM 2010 O O . THR A 1 304 ? -2.091 6.5 -39.783 1 12.94 304 THR A O 1
ATOM 2014 N N . LEU A 1 305 ? -4.243 6.684 -40.407 1 12.56 305 LEU A N 1
ATOM 2015 C CA . LEU A 1 305 ? -4.554 5.296 -40.089 1 13.48 305 LEU A CA 1
ATOM 2016 C C . LEU A 1 305 ? -3.785 4.332 -40.982 1 12.92 305 LEU A C 1
ATOM 2017 O O . LEU A 1 305 ? -3.473 3.231 -40.538 1 12.71 305 LEU A O 1
ATOM 2022 N N . ASP A 1 306 ? -3.488 4.726 -42.229 1 12.84 306 ASP A N 1
ATOM 2023 C CA . ASP A 1 306 ? -2.652 3.949 -43.151 1 13.19 306 ASP A CA 1
ATOM 2024 C C . ASP A 1 306 ? -1.244 3.769 -42.526 1 12.79 306 ASP A C 1
ATOM 2025 O O . ASP A 1 306 ? -0.701 2.653 -42.557 1 12.34 306 ASP A O 1
ATOM 2030 N N . PHE A 1 307 ? -0.662 4.852 -41.949 1 11.75 307 PHE A N 1
ATOM 2031 C CA . PHE A 1 307 ? 0.645 4.753 -41.291 1 12.37 307 PHE A CA 1
ATOM 2032 C C . PHE A 1 307 ? 0.541 3.805 -40.089 1 12.58 307 PHE A C 1
ATOM 2033 O O . PHE A 1 307 ? 1.302 2.849 -40.019 1 12.09 307 PHE A O 1
ATOM 2041 N N . PHE A 1 308 ? -0.448 4.02 -39.193 1 13.25 308 PHE A N 1
ATOM 2042 C CA . PHE A 1 308 ? -0.548 3.186 -37.993 1 13.52 308 PHE A CA 1
ATOM 2043 C C . PHE A 1 308 ? -0.806 1.726 -38.301 1 12.57 308 PHE A C 1
ATOM 2044 O O . PHE A 1 308 ? -0.255 0.861 -37.631 1 11.62 308 PHE A O 1
ATOM 2052 N N . LYS A 1 309 ? -1.601 1.424 -39.341 1 12.8 309 LYS A N 1
ATOM 2053 C CA . LYS A 1 309 ? -1.832 0.03 -39.75 1 13.36 309 LYS A CA 1
ATOM 2054 C C . LYS A 1 309 ? -0.5 -0.576 -40.212 1 13.54 309 LYS A C 1
ATOM 2055 O O . LYS A 1 309 ? -0.194 -1.72 -39.865 1 14.25 309 LYS A O 1
ATOM 2061 N N . TRP A 1 310 ? 0.317 0.197 -40.938 1 12.36 310 TRP A N 1
ATOM 2062 C CA . TRP A 1 310 ? 1.633 -0.295 -41.358 1 12.61 310 TRP A CA 1
ATOM 2063 C C . TRP A 1 310 ? 2.521 -0.55 -40.138 1 13.24 310 TRP A C 1
ATOM 2064 O O . TRP A 1 310 ? 3.178 -1.577 -40.07 1 13.42 310 TRP A O 1
ATOM 2075 N N . ALA A 1 311 ? 2.552 0.376 -39.185 1 12.97 311 ALA A N 1
ATOM 2076 C CA . ALA A 1 311 ? 3.393 0.23 -37.995 1 13.35 311 ALA A CA 1
ATOM 2077 C C . ALA A 1 311 ? 3.012 -1.005 -37.197 1 14.58 311 ALA A C 1
ATOM 2078 O O . ALA A 1 311 ? 3.891 -1.775 -36.826 1 15.39 311 ALA A O 1
ATOM 2080 N N . LEU A 1 312 ? 1.713 -1.251 -37.015 1 14.28 312 LEU A N 1
ATOM 2081 C CA . LEU A 1 312 ? 1.275 -2.384 -36.223 1 14.59 312 LEU A CA 1
ATOM 2082 C C . LEU A 1 312 ? 1.379 -3.696 -36.961 1 15.33 312 LEU A C 1
ATOM 2083 O O . LEU A 1 312 ? 1.581 -4.707 -36.316 1 15.41 312 LEU A O 1
ATOM 2088 N N . GLU A 1 313 ? 1.245 -3.695 -38.302 1 14.7 313 GLU A N 1
ATOM 2089 C CA . GLU A 1 313 ? 1.312 -4.954 -39.044 1 15.33 313 GLU A CA 1
ATOM 2090 C C . GLU A 1 313 ? 2.674 -5.249 -39.603 1 15.92 313 GLU A C 1
ATOM 2091 O O . GLU A 1 313 ? 3.03 -6.419 -39.734 1 16.55 313 GLU A O 1
ATOM 2097 N N . ASN A 1 314 ? 3.417 -4.212 -40.01 1 16.02 314 ASN A N 1
ATOM 2098 C CA . ASN A 1 314 ? 4.71 -4.379 -40.675 1 17.02 314 ASN A CA 1
ATOM 2099 C C . ASN A 1 314 ? 5.915 -3.806 -39.933 1 17.42 314 ASN A C 1
ATOM 2100 O O . ASN A 1 314 ? 7.041 -3.997 -40.407 1 17.99 314 ASN A O 1
ATOM 2105 N N . GLY A 1 315 ? 5.702 -3.103 -38.822 1 15.54 315 GLY A N 1
ATOM 2106 C CA . GLY A 1 315 ? 6.809 -2.489 -38.108 1 15.69 315 GLY A CA 1
ATOM 2107 C C . GLY A 1 315 ? 7.189 -3.097 -36.771 1 15.98 315 GLY A C 1
ATOM 2108 O O . GLY A 1 315 ? 7.794 -2.414 -35.94 1 15.78 315 GLY A O 1
ATOM 2109 N N . GLN A 1 316 ? 6.94 -4.394 -36.584 1 16.14 316 GLN A N 1
ATOM 2110 C CA . GLN A 1 316 ? 7.252 -5.057 -35.318 1 17 316 GLN A CA 1
ATOM 2111 C C . GLN A 1 316 ? 8.74 -5.268 -35.1 1 17.14 316 GLN A C 1
ATOM 2112 O O . GLN A 1 316 ? 9.201 -5.109 -33.975 1 16.99 316 GLN A O 1
ATOM 2118 N N . ALA A 1 317 ? 9.503 -5.622 -36.16 1 17.18 317 ALA A N 1
ATOM 2119 C CA . ALA A 1 317 ? 10.955 -5.82 -36.028 1 17.41 317 ALA A CA 1
ATOM 2120 C C . ALA A 1 317 ? 11.641 -4.534 -35.562 1 17.52 317 ALA A C 1
ATOM 2121 O O . ALA A 1 317 ? 12.535 -4.571 -34.706 1 18.51 317 ALA A O 1
ATOM 2123 N N . GLN A 1 318 ? 11.184 -3.389 -36.074 1 16.54 318 GLN A N 1
ATOM 2124 C CA . GLN A 1 318 ? 11.704 -2.077 -35.71 1 17.26 318 GLN A CA 1
ATOM 2125 C C . GLN A 1 318 ? 11.463 -1.822 -34.224 1 17.01 318 GLN A C 1
ATOM 2126 O O . GLN A 1 318 ? 12.348 -1.329 -33.539 1 17.08 318 GLN A O 1
ATOM 2132 N N . ALA A 1 319 ? 10.282 -2.185 -33.727 1 16.18 319 ALA A N 1
ATOM 2133 C CA . ALA A 1 319 ? 9.961 -2.01 -32.318 1 15.81 319 ALA A CA 1
ATOM 2134 C C . ALA A 1 319 ? 10.894 -2.862 -31.454 1 15.65 319 ALA A C 1
ATOM 2135 O O . ALA A 1 319 ? 11.539 -2.316 -30.576 1 16.05 319 ALA A O 1
ATOM 2137 N N . SER A 1 320 ? 11.048 -4.165 -31.763 1 15.2 320 SER A N 1
ATOM 2138 C CA . SER A 1 320 ? 11.914 -5.047 -30.994 1 16.09 320 SER A CA 1
ATOM 2139 C C . SER A 1 320 ? 13.356 -4.567 -31.01 1 17.08 320 SER A C 1
ATOM 2140 O O . SER A 1 320 ? 14.013 -4.541 -29.966 1 18.17 320 SER A O 1
ATOM 2143 N N . GLU A 1 321 ? 13.814 -4.108 -32.153 1 17.14 321 GLU A N 1
ATOM 2144 C CA . GLU A 1 321 ? 15.172 -3.597 -32.353 1 17.45 321 GLU A CA 1
ATOM 2145 C C . GLU A 1 321 ? 15.489 -2.438 -31.407 1 18.01 321 GLU A C 1
ATOM 2146 O O . GLU A 1 321 ? 16.632 -2.283 -30.957 1 17.95 321 GLU A O 1
ATOM 2152 N N . LEU A 1 322 ? 14.494 -1.597 -31.139 1 17.55 322 LEU A N 1
ATOM 2153 C CA . LEU A 1 322 ? 14.681 -0.477 -30.227 1 17.99 322 LEU A CA 1
ATOM 2154 C C . LEU A 1 322 ? 14.278 -0.792 -28.778 1 17.88 322 LEU A C 1
ATOM 2155 O O . LEU A 1 322 ? 14.222 0.112 -27.951 1 18.2 322 LEU A O 1
ATOM 2160 N N . HIS A 1 323 ? 14.064 -2.072 -28.464 1 17.23 323 HIS A N 1
ATOM 2161 C CA . HIS A 1 323 ? 13.663 -2.616 -27.169 1 17.71 323 HIS A CA 1
ATOM 2162 C C . HIS A 1 323 ? 12.284 -2.171 -26.718 1 15.96 323 HIS A C 1
ATOM 2163 O O . HIS A 1 323 ? 12.019 -2.081 -25.519 1 16.37 323 HIS A O 1
ATOM 2170 N N . TYR A 1 324 ? 11.402 -1.942 -27.68 1 13.62 324 TYR A N 1
ATOM 2171 C CA . TYR A 1 324 ? 9.995 -1.732 -27.404 1 12.42 324 TYR A CA 1
ATOM 2172 C C . TYR A 1 324 ? 9.361 -3.112 -27.593 1 12.07 324 TYR A C 1
ATOM 2173 O O . TYR A 1 324 ? 9.997 -4.057 -28.082 1 12.19 324 TYR A O 1
ATOM 2182 N N . VAL A 1 325 ? 8.124 -3.23 -27.2 1 11.9 325 VAL A N 1
ATOM 2183 C CA . VAL A 1 325 ? 7.364 -4.439 -27.356 1 13.02 325 VAL A CA 1
ATOM 2184 C C . VAL A 1 325 ? 6.323 -4.087 -28.377 1 13.85 325 VAL A C 1
ATOM 2185 O O . VAL A 1 325 ? 5.552 -3.14 -28.195 1 13.06 325 VAL A O 1
ATOM 2189 N N . PRO A 1 326 ? 6.387 -4.758 -29.531 1 14.13 326 PRO A N 1
ATOM 2190 C CA . PRO A 1 326 ? 5.383 -4.494 -30.55 1 14.2 326 PRO A CA 1
ATOM 2191 C C . PRO A 1 326 ? 4.035 -5.04 -30.066 1 13.43 326 PRO A C 1
ATOM 2192 O O . PRO A 1 326 ? 3.979 -6.035 -29.329 1 13.38 326 PRO A O 1
ATOM 2196 N N . LEU A 1 327 ? 2.949 -4.398 -30.471 1 13.02 327 LEU A N 1
ATOM 2197 C CA . LEU A 1 327 ? 1.629 -4.85 -30.055 1 13.75 327 LEU A CA 1
ATOM 2198 C C . LEU A 1 327 ? 1.347 -6.257 -30.61 1 14.92 327 LEU A C 1
ATOM 2199 O O . LEU A 1 327 ? 1.612 -6.526 -31.787 1 14.53 327 LEU A O 1
ATOM 2204 N N . PRO A 1 328 ? 0.865 -7.157 -29.746 1 15.87 328 PRO A N 1
ATOM 2205 C CA . PRO A 1 328 ? 0.568 -8.528 -30.202 1 16.98 328 PRO A CA 1
ATOM 2206 C C . PRO A 1 328 ? -0.643 -8.589 -31.145 1 17.68 328 PRO A C 1
ATOM 2207 O O . PRO A 1 328 ? -1.431 -7.62 -31.181 1 17.34 328 PRO A O 1
ATOM 2211 N N . PRO A 1 329 ? -0.807 -9.703 -31.901 1 18.24 329 PRO A N 1
ATOM 2212 C CA . PRO A 1 329 ? -1.861 -9.758 -32.921 1 18.64 329 PRO A CA 1
ATOM 2213 C C . PRO A 1 329 ? -3.284 -9.515 -32.452 1 18.3 329 PRO A C 1
ATOM 2214 O O . PRO A 1 329 ? -3.985 -8.777 -33.154 1 17.66 329 PRO A O 1
ATOM 2218 N N . GLU A 1 330 ? -3.723 -10.086 -31.285 1 17.9 330 GLU A N 1
ATOM 2219 C CA . GLU A 1 330 ? -5.094 -9.847 -30.804 1 17.95 330 GLU A CA 1
ATOM 2220 C C . GLU A 1 330 ? -5.3 -8.367 -30.516 1 16.94 330 GLU A C 1
ATOM 2221 O O . GLU A 1 330 ? -6.374 -7.831 -30.799 1 16.83 330 GLU A O 1
ATOM 2227 N N . LEU A 1 331 ? -4.283 -7.698 -29.948 1 15.67 331 LEU A N 1
ATOM 2228 C CA . LEU A 1 331 ? -4.402 -6.272 -29.665 1 14.63 331 LEU A CA 1
ATOM 2229 C C . LEU A 1 331 ? -4.507 -5.492 -30.992 1 14.15 331 LEU A C 1
ATOM 2230 O O . LEU A 1 331 ? -5.387 -4.639 -31.126 1 13.54 331 LEU A O 1
ATOM 2235 N N . VAL A 1 332 ? -3.683 -5.838 -31.987 1 13.72 332 VAL A N 1
ATOM 2236 C CA . VAL A 1 332 ? -3.77 -5.181 -33.313 1 14.48 332 VAL A CA 1
ATOM 2237 C C . VAL A 1 332 ? -5.189 -5.345 -33.919 1 14.12 332 VAL A C 1
ATOM 2238 O O . VAL A 1 332 ? -5.766 -4.394 -34.439 1 13.99 332 VAL A O 1
ATOM 2242 N N . LYS A 1 333 ? -5.76 -6.544 -33.805 1 14.03 333 LYS A N 1
ATOM 2243 C CA A LYS A 1 333 ? -7.111 -6.811 -34.299 0.44 14.03 333 LYS A CA 1
ATOM 2244 C CA B LYS A 1 333 ? -7.117 -6.83 -34.286 0.56 14.2 333 LYS A CA 1
ATOM 2245 C C . LYS A 1 333 ? -8.13 -5.922 -33.559 1 14.14 333 LYS A C 1
ATOM 2246 O O . LYS A 1 333 ? -9.015 -5.33 -34.183 1 13.73 333 LYS A O 1
ATOM 2257 N N . GLN A 1 334 ? -8.001 -5.811 -32.239 1 13.94 334 GLN A N 1
ATOM 2258 C CA . GLN A 1 334 ? -8.902 -4.972 -31.453 1 15.4 334 GLN A CA 1
ATOM 2259 C C . GLN A 1 334 ? -8.785 -3.512 -31.898 1 14.84 334 GLN A C 1
ATOM 2260 O O . GLN A 1 334 ? -9.795 -2.832 -32.03 1 15.32 334 GLN A O 1
ATOM 2266 N N . ILE A 1 335 ? -7.564 -3.062 -32.194 1 13.94 335 ILE A N 1
ATOM 2267 C CA . ILE A 1 335 ? -7.324 -1.693 -32.636 1 13.68 335 ILE A CA 1
ATOM 2268 C C . ILE A 1 335 ? -7.915 -1.431 -34.004 1 14.65 335 ILE A C 1
ATOM 2269 O O . ILE A 1 335 ? -8.572 -0.414 -34.195 1 14.16 335 ILE A O 1
ATOM 2274 N N . GLU A 1 336 ? -7.728 -2.354 -34.941 1 15.61 336 GLU A N 1
ATOM 2275 C CA . GLU A 1 336 ? -8.303 -2.184 -36.272 1 16.71 336 GLU A CA 1
ATOM 2276 C C . GLU A 1 336 ? -9.83 -2.176 -36.228 1 17.64 336 GLU A C 1
ATOM 2277 O O . GLU A 1 336 ? -10.455 -1.418 -36.963 1 18.4 336 GLU A O 1
ATOM 2283 N N . ALA A 1 337 ? -10.425 -2.946 -35.319 1 17.29 337 ALA A N 1
ATOM 2284 C CA . ALA A 1 337 ? -11.874 -2.939 -35.121 1 18.2 337 ALA A CA 1
ATOM 2285 C C . ALA A 1 337 ? -12.309 -1.594 -34.508 1 18.75 337 ALA A C 1
ATOM 2286 O O . ALA A 1 337 ? -13.347 -1.054 -34.884 1 19.14 337 ALA A O 1
ATOM 2288 N N . TYR A 1 338 ? -11.489 -1.03 -33.597 1 17.68 338 TYR A N 1
ATOM 2289 C CA . TYR A 1 338 ? -11.743 0.266 -32.977 1 17.03 338 TYR A CA 1
ATOM 2290 C C . TYR A 1 338 ? -11.722 1.345 -34.045 1 17.81 338 TYR A C 1
ATOM 2291 O O . TYR A 1 338 ? -12.629 2.169 -34.065 1 17.69 338 TYR A O 1
ATOM 2300 N N . TRP A 1 339 ? -10.727 1.324 -34.971 1 17.08 339 TRP A N 1
ATOM 2301 C CA . TRP A 1 339 ? -10.657 2.268 -36.081 1 17.73 339 TRP A CA 1
ATOM 2302 C C . TRP A 1 339 ? -11.942 2.208 -36.908 1 19.67 339 TRP A C 1
ATOM 2303 O O . TRP A 1 339 ? -12.53 3.234 -37.206 1 20.13 339 TRP A O 1
ATOM 2314 N N . GLY A 1 340 ? -12.404 1.001 -37.193 1 21.49 340 GLY A N 1
ATOM 2315 C CA . GLY A 1 340 ? -13.621 0.816 -37.97 1 23 340 GLY A CA 1
ATOM 2316 C C . GLY A 1 340 ? -14.847 1.424 -37.32 1 23.89 340 GLY A C 1
ATOM 2317 O O . GLY A 1 340 ? -15.642 2.078 -37.995 1 25.1 340 GLY A O 1
ATOM 2318 N N . SER A 1 341 ? -15.003 1.237 -36.008 1 23.21 341 SER A N 1
ATOM 2319 C CA . SER A 1 341 ? -16.192 1.712 -35.315 1 24 341 SER A CA 1
ATOM 2320 C C . SER A 1 341 ? -16.158 3.173 -34.871 1 23.96 341 SER A C 1
ATOM 2321 O O . SER A 1 341 ? -17.217 3.798 -34.799 1 24.28 341 SER A O 1
ATOM 2324 N N . GLU A 1 342 ? -14.967 3.716 -34.558 1 23.23 342 GLU A N 1
ATOM 2325 C CA . GLU A 1 342 ? -14.816 5.08 -34.051 1 22.96 342 GLU A CA 1
ATOM 2326 C C . GLU A 1 342 ? -14.488 6.131 -35.099 1 22.89 342 GLU A C 1
ATOM 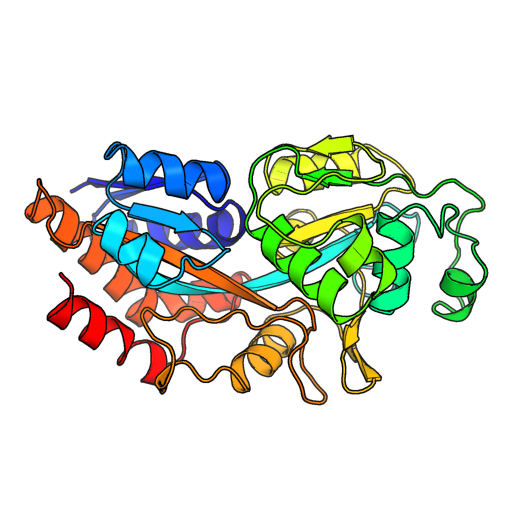2327 O O . GLU A 1 342 ? -14.816 7.283 -34.891 1 22.79 342 GLU A O 1
ATOM 2333 N N . PHE A 1 343 ? -13.804 5.765 -36.183 1 23.17 343 PHE A N 1
ATOM 2334 C CA . PHE A 1 343 ? -13.395 6.732 -37.191 1 23.95 343 PHE A CA 1
ATOM 2335 C C . PHE A 1 343 ? -14.192 6.53 -38.462 1 25.41 343 PHE A C 1
ATOM 2336 O O . PHE A 1 343 ? -13.665 5.967 -39.416 1 26.21 343 PHE A O 1
#

Radius of gyration: 19.06 Å; Cα contacts (8 Å, |Δi|>4): 738; chains: 1; bounding box: 48×36×55 Å

Nearest PDB structures (foldseek):
  8ods-assembly1_A  TM=1.003E+00  e=4.006E-79  Xanthomonas citri pv. citri str. 306
  5i84-assembly5_E  TM=9.936E-01  e=8.391E-56  Xanthomonas citri pv. citri str. 306
  5i84-assembly3_C  TM=9.871E-01  e=1.510E-54  Xanthomonas citri pv. citri str. 306
  1pbp-assembly1_A  TM=9.924E-01  e=8.490E-49  Escherichia coli
  1quj-assembly1_A  TM=9.909E-01  e=1.271E-48  Escherichia coli

Solvent-accessible surface area: 12508 Å² total; per-residue (Å²): 100,87,6,28,0,0,0,0,4,0,0,79,17,0,0,51,82,4,14,59,37,8,71,90,70,63,54,45,101,7,52,28,92,40,56,0,0,26,21,0,20,52,60,0,94,72,54,86,13,30,0,0,0,0,2,44,11,1,73,24,71,56,2,113,165,32,28,2,0,0,0,0,1,0,0,0,0,0,0,0,0,1,22,14,121,91,17,59,62,5,111,0,92,0,40,6,54,13,0,0,41,0,0,16,36,124,12,68,72,0,68,42,84,46,0,71,82,20,4,105,89,26,122,26,49,75,69,134,7,37,18,0,21,8,71,33,21,0,1,1,2,16,2,0,0,12,2,0,6,104,38,5,113,55,0,129,96,143,23,15,80,15,29,76,24,162,38,75,29,48,63,29,0,143,8,0,104,16,0,4,42,80,1,88,126,46,140,7,0,0,0,0,0,1,1,5,2,0,68,103,48,177,8,26,24,0,6,0,55,6,68,47,36,82,79,17,79,2,52,24,114,4,0,41,26,0,16,88,61,21,74,17,81,118,20,177,23,2,56,48,44,13,7,38,5,85,40,127,117,0,0,0,0,0,0,4,0,2,0,0,2,51,40,160,48,209,69,66,77,89,12,137,24,0,28,75,0,1,91,31,1,6,72,90,0,70,77,22,0,54,125,54,67,0,15,36,7,63,108,149,4,13,154,50,0,46,68,23,18,65,92,56,59

Secondary structure (DSSP, 8-state):
-EEEEEE-STTHHHHHHHHHHHHHHHS-EEEEEE--HHHHHHHHHHTSSSEEEESSPPPHHHHHHHTEEEEEEEEEEEEEEEE-TT--TTTSEE-HHHHHHHHTTSS-BTT-HHHHHHSTT----SSB-EEEEESS--HHHHHHHHHHHHH-HHHHHHT--SSS---SSSEEESHHHHHHHHHHHSTTEEEEEEHHHHHHHT--B-EEE-TTS-EE--SHHHHHHHHTT--GGG-STT----TT--STT--TTEEEEEEEEESS-S-HHHHHHHHHHHHHHHHH-HHHHHHTT-BPPPHHHHHHHHHHHHHH-

B-factor: mean 19.78, std 7.96, range [9.55, 72.74]